Protein AF-A0A371JUS0-F1 (afdb_monomer)

Nearest PDB structures (foldseek):
  6zre-assembly2_B  TM=3.258E-01  e=8.591E-01  Pseudomonas aeruginosa PAO1
  7ng9-assembly1_A  TM=4.145E-01  e=4.253E+00  Klebsiella quasipneumoniae
  2xmn-assembly1_C  TM=4.194E-01  e=4.732E+00  Escherichia coli K-12
  2vdd-assembly1_A  TM=4.276E-01  e=6.516E+00  Escherichia coli K-12
  2wmz-assembly1_B  TM=4.159E-01  e=6.178E+00  Escherichia coli K-12

Organism: NCBI:txid2292706

Mean predicted aligned error: 8.73 Å

pLDDT: mean 87.92, std 11.06, range [38.53, 96.56]

Secondary structure (DSSP, 8-state):
--------HHHHHHHHHHHHHHHHHHHHHHHHHHHHHHHHHTT---EEEEEEEEEEEEE-SSSS-EEEEEEEEEEEEE-SSS-EEEEEEEEEETTEEES-HHHHHHHT-TTHHHHEEEEEE-PPPTT-EE-TT-EEEEEEEEEEGGGHHHHHHHHT-SSTT--SEEEEEEEE-TT--EEEEETTSTTPPPEEE-

Solvent-accessible surface area (backbone atoms only — not comparable to full-atom values): 10914 Å² total; per-residue (Å²): 135,86,83,78,82,76,72,56,62,69,57,56,51,52,51,48,50,52,51,51,53,52,51,50,49,53,51,49,54,52,53,51,52,53,50,52,51,51,57,50,63,64,31,40,44,35,67,44,71,47,80,46,80,48,79,47,78,46,71,49,95,87,45,99,55,71,48,48,37,37,38,45,30,41,31,42,29,21,81,19,66,18,40,30,31,28,66,42,50,35,35,41,44,94,89,42,81,42,74,48,71,75,56,41,46,61,74,77,43,50,66,54,64,79,58,28,46,72,86,40,76,48,77,77,52,71,72,41,66,47,46,48,72,39,70,48,64,39,33,29,43,36,31,44,58,91,39,48,67,63,50,30,61,74,59,72,48,90,60,86,95,66,68,82,50,30,48,38,40,32,29,24,32,95,82,72,52,36,33,38,38,53,61,77,51,83,88,63,73,59,45,72,55,134

Structure (mmCIF, N/CA/C/O backbone):
data_AF-A0A371JUS0-F1
#
_entry.id   AF-A0A371JUS0-F1
#
loop_
_atom_site.group_PDB
_atom_site.id
_atom_site.type_symbol
_atom_site.label_atom_id
_atom_site.label_alt_id
_atom_site.label_comp_id
_atom_site.label_asym_id
_atom_site.label_entity_id
_atom_site.label_seq_id
_atom_site.pdbx_PDB_ins_code
_atom_site.Cartn_x
_atom_site.Cartn_y
_atom_site.Cartn_z
_atom_site.occupancy
_atom_site.B_iso_or_equiv
_atom_site.auth_seq_id
_atom_site.auth_comp_id
_atom_site.auth_asym_id
_atom_site.auth_atom_id
_atom_site.pdbx_PDB_model_num
ATOM 1 N N . MET A 1 1 ? -62.157 4.343 63.312 1.00 38.53 1 MET A N 1
ATOM 2 C CA . MET A 1 1 ? -60.778 3.798 63.350 1.00 38.53 1 MET A CA 1
ATOM 3 C C . MET A 1 1 ? -60.102 4.074 62.008 1.00 38.53 1 MET A C 1
ATOM 5 O O . MET A 1 1 ? -60.495 3.475 61.017 1.00 38.53 1 MET A O 1
ATOM 9 N N . LYS A 1 2 ? -59.152 5.019 61.927 1.00 44.31 2 LYS A N 1
ATOM 10 C CA . LYS A 1 2 ? -58.383 5.277 60.692 1.00 44.31 2 LYS A CA 1
ATOM 11 C C . LYS A 1 2 ? -57.189 4.318 60.646 1.00 44.31 2 LYS A C 1
ATOM 13 O O . LYS A 1 2 ? -56.271 4.443 61.451 1.00 44.31 2 LYS A O 1
ATOM 18 N N . LYS A 1 3 ? -57.227 3.343 59.736 1.00 51.41 3 LYS A N 1
ATOM 19 C CA . LYS A 1 3 ? -56.158 2.358 59.518 1.00 51.41 3 LYS A CA 1
ATOM 20 C C . LYS A 1 3 ? -54.979 3.077 58.850 1.00 51.41 3 LYS A C 1
ATOM 22 O O . LYS A 1 3 ? -55.043 3.408 57.671 1.00 51.41 3 LYS A O 1
ATOM 27 N N . LYS A 1 4 ? -53.946 3.406 59.630 1.00 54.31 4 LYS A N 1
ATOM 28 C CA . LYS A 1 4 ? -52.733 4.082 59.153 1.00 54.31 4 LYS A CA 1
ATOM 29 C C . LYS A 1 4 ? -51.935 3.064 58.337 1.00 54.31 4 LYS A C 1
ATOM 31 O O . LYS A 1 4 ? -51.378 2.126 58.895 1.00 54.31 4 LYS A O 1
ATOM 36 N N . THR A 1 5 ? -51.937 3.202 57.017 1.00 60.69 5 THR A N 1
ATOM 37 C CA . THR A 1 5 ? -51.088 2.414 56.120 1.00 60.69 5 THR A CA 1
ATOM 38 C C . THR A 1 5 ? -49.640 2.851 56.328 1.00 60.69 5 THR A C 1
ATOM 40 O O . THR A 1 5 ? -49.160 3.758 55.652 1.00 60.69 5 THR A O 1
ATOM 43 N N . SER A 1 6 ? -48.941 2.248 57.292 1.00 57.00 6 SER A N 1
ATOM 44 C CA . SER A 1 6 ? -47.483 2.331 57.377 1.00 57.00 6 SER A CA 1
ATOM 45 C C . SER A 1 6 ? -46.907 1.484 56.245 1.00 57.00 6 SER A C 1
ATOM 47 O O . SER A 1 6 ? -46.505 0.337 56.434 1.00 57.00 6 SER A O 1
ATOM 49 N N . PHE A 1 7 ? -46.942 2.022 55.027 1.00 58.28 7 PHE A N 1
ATOM 50 C CA . PHE A 1 7 ? -46.057 1.544 53.978 1.00 58.28 7 PHE A CA 1
ATOM 51 C C . PHE A 1 7 ? -44.644 1.663 54.554 1.00 58.28 7 PHE A C 1
ATOM 53 O O . PHE A 1 7 ? -44.214 2.763 54.895 1.00 58.28 7 PHE A O 1
ATOM 60 N N . ASN A 1 8 ? -44.001 0.520 54.796 1.00 69.56 8 ASN A N 1
ATOM 61 C CA . ASN A 1 8 ? -42.707 0.437 55.466 1.00 69.56 8 ASN A CA 1
ATOM 62 C C . ASN A 1 8 ? -41.703 1.281 54.679 1.00 69.56 8 ASN A C 1
ATOM 64 O O . ASN A 1 8 ? -41.276 0.858 53.605 1.00 69.56 8 ASN A O 1
ATOM 68 N N . ALA A 1 9 ? -41.365 2.467 55.188 1.00 76.44 9 ALA A N 1
ATOM 69 C CA . ALA A 1 9 ? -40.417 3.385 54.561 1.00 76.44 9 ALA A CA 1
ATOM 70 C C . ALA A 1 9 ? -39.106 2.663 54.198 1.00 76.44 9 ALA A C 1
ATOM 72 O O . ALA A 1 9 ? -38.560 2.881 53.122 1.00 76.44 9 ALA A O 1
ATOM 73 N N . ASP A 1 10 ? -38.703 1.688 55.014 1.00 77.25 10 ASP A N 1
ATOM 74 C CA . ASP A 1 10 ? -37.555 0.808 54.782 1.00 77.25 10 ASP A CA 1
ATOM 75 C C . ASP A 1 10 ? -37.637 0.024 53.462 1.00 77.25 10 ASP A C 1
ATOM 77 O O . ASP A 1 10 ? -36.643 -0.115 52.750 1.00 77.25 10 ASP A O 1
ATOM 81 N N . ARG A 1 11 ? -38.829 -0.450 53.073 1.00 82.31 11 ARG A N 1
ATOM 82 C CA . ARG A 1 11 ? -39.032 -1.138 51.785 1.00 82.31 11 ARG A CA 1
ATOM 83 C C . ARG A 1 11 ? -38.950 -0.174 50.607 1.00 82.31 11 ARG A C 1
ATOM 85 O O . ARG A 1 11 ? -38.453 -0.562 49.557 1.00 82.31 11 ARG A O 1
ATOM 92 N N . LEU A 1 12 ? -39.418 1.065 50.771 1.00 86.31 12 LEU A N 1
ATOM 93 C CA . LEU A 1 12 ? -39.322 2.098 49.736 1.00 86.31 12 LEU A CA 1
ATOM 94 C C . LEU A 1 12 ? -37.870 2.546 49.529 1.00 86.31 12 LEU A C 1
ATOM 96 O O . LEU A 1 12 ? -37.454 2.752 48.390 1.00 86.31 12 LEU A O 1
ATOM 100 N N . ILE A 1 13 ? -37.095 2.640 50.611 1.00 86.81 13 ILE A N 1
ATOM 101 C CA . ILE A 1 13 ? -35.658 2.932 50.568 1.00 86.81 13 ILE A CA 1
ATOM 102 C C . ILE A 1 13 ? -34.913 1.789 49.872 1.00 86.81 13 ILE A C 1
ATOM 104 O O . ILE A 1 13 ? -34.143 2.044 48.951 1.00 86.81 13 ILE A O 1
ATOM 108 N N . GLY A 1 14 ? -35.197 0.532 50.233 1.00 89.62 14 GLY A N 1
ATOM 109 C CA . GLY A 1 14 ? -34.614 -0.635 49.564 1.00 89.62 14 GLY A CA 1
ATOM 110 C C . GLY A 1 14 ? -34.965 -0.711 48.074 1.00 89.62 14 GLY A C 1
ATOM 111 O O . GLY A 1 14 ? -34.085 -0.935 47.247 1.00 89.62 14 GLY A O 1
ATOM 112 N N . LEU A 1 15 ? -36.227 -0.454 47.709 1.00 90.88 15 LEU A N 1
ATOM 113 C CA . LEU A 1 15 ? -36.666 -0.425 46.310 1.00 90.88 15 LEU A CA 1
ATOM 114 C C . LEU A 1 15 ? -35.989 0.709 45.526 1.00 90.88 15 LEU A C 1
ATOM 116 O O . LEU A 1 15 ? -35.543 0.495 44.402 1.00 90.88 15 LEU A O 1
ATOM 120 N N . SER A 1 16 ? -35.873 1.895 46.132 1.00 93.25 16 SER A N 1
ATOM 121 C CA . SER A 1 16 ? -35.157 3.033 45.546 1.00 93.25 16 SER A CA 1
ATOM 122 C C . SER A 1 16 ? -33.683 2.705 45.331 1.00 93.25 16 SER A C 1
ATOM 124 O O . SER A 1 16 ? -33.157 2.980 44.261 1.00 93.25 16 SER A O 1
ATOM 126 N N . ALA A 1 17 ? -33.026 2.065 46.302 1.00 93.50 17 ALA A N 1
ATOM 127 C CA . ALA A 1 17 ? -31.633 1.648 46.176 1.00 93.50 17 ALA A CA 1
ATOM 128 C C . ALA A 1 17 ? -31.440 0.654 45.019 1.00 93.50 17 ALA A C 1
ATOM 130 O O . ALA A 1 17 ? -30.545 0.849 44.204 1.00 93.50 17 ALA A O 1
ATOM 131 N N . ILE A 1 18 ? -32.319 -0.347 44.889 1.00 95.44 18 ILE A N 1
ATOM 132 C CA . ILE A 1 18 ? -32.286 -1.313 43.778 1.00 95.44 18 ILE A CA 1
ATOM 133 C C . ILE A 1 18 ? -32.499 -0.611 42.430 1.00 95.44 18 ILE A C 1
ATOM 135 O O . ILE A 1 18 ? -31.773 -0.885 41.476 1.00 95.44 18 ILE A O 1
ATOM 139 N N . LEU A 1 19 ? -33.468 0.308 42.344 1.00 95.75 19 LEU A N 1
ATOM 140 C CA . LEU A 1 19 ? -33.744 1.065 41.121 1.00 95.75 19 LEU A CA 1
ATOM 141 C C . LEU A 1 19 ? -32.553 1.941 40.726 1.00 95.75 19 LEU A C 1
ATOM 143 O O . LEU A 1 19 ? -32.168 1.961 39.558 1.00 95.75 19 LEU A O 1
ATOM 147 N N . ILE A 1 20 ? -31.960 2.632 41.702 1.00 95.12 20 ILE A N 1
ATOM 148 C CA . ILE A 1 20 ? -30.756 3.434 41.497 1.00 95.12 20 ILE A CA 1
ATOM 149 C C . ILE A 1 20 ? -29.643 2.529 40.976 1.00 95.12 20 ILE A C 1
ATOM 151 O O . ILE A 1 20 ? -29.111 2.832 39.918 1.00 95.12 20 ILE A O 1
ATOM 155 N N . SER A 1 21 ? -29.359 1.394 41.626 1.00 95.69 21 SER A N 1
ATOM 156 C CA . SER A 1 21 ? -28.338 0.436 41.177 1.00 95.69 21 SER A CA 1
ATOM 157 C C . SER A 1 21 ? -28.570 -0.078 39.751 1.00 95.69 21 SER A C 1
ATOM 159 O O . SER A 1 21 ? -27.612 -0.217 38.990 1.00 95.69 21 SER A O 1
ATOM 161 N N . LEU A 1 22 ? -29.823 -0.341 39.366 1.00 96.56 22 LEU A N 1
ATOM 162 C CA . LEU A 1 22 ? -30.171 -0.779 38.012 1.00 96.56 22 LEU A CA 1
ATOM 163 C C . LEU A 1 22 ? -29.912 0.326 36.976 1.00 96.56 22 LEU A C 1
ATOM 165 O O . LEU A 1 22 ? -29.356 0.062 35.911 1.00 96.56 22 LEU A O 1
ATOM 169 N N . LEU A 1 23 ? -30.281 1.569 37.300 1.00 95.69 23 LEU A N 1
ATOM 170 C CA . LEU A 1 23 ? -30.009 2.732 36.456 1.00 95.69 23 LEU A CA 1
ATOM 171 C C . LEU A 1 23 ? -28.502 2.966 36.309 1.00 95.69 23 LEU A C 1
ATOM 173 O O . LEU A 1 23 ? -28.040 3.199 35.193 1.00 95.69 23 LEU A O 1
ATOM 177 N N . THR A 1 24 ? -27.719 2.843 37.388 1.00 96.19 24 THR A N 1
ATOM 178 C CA . THR A 1 24 ? -26.254 2.958 37.303 1.00 96.19 24 THR A CA 1
ATOM 179 C C . THR A 1 24 ? -25.657 1.870 36.423 1.00 96.19 24 THR A C 1
ATOM 181 O O . THR A 1 24 ? -24.784 2.168 35.613 1.00 96.19 24 THR A O 1
ATOM 184 N N . LEU A 1 25 ? -26.142 0.627 36.522 1.00 95.56 25 LEU A N 1
ATOM 185 C CA . LEU A 1 25 ? -25.694 -0.461 35.652 1.00 95.56 25 LEU A CA 1
ATOM 186 C C . LEU A 1 25 ? -25.982 -0.155 34.177 1.00 95.56 25 LEU A C 1
ATOM 188 O O . LEU A 1 25 ? -25.100 -0.319 33.337 1.00 95.56 25 LEU A O 1
ATOM 192 N N . PHE A 1 26 ? -27.185 0.328 33.858 1.00 95.31 26 PHE A N 1
ATOM 193 C CA . PHE A 1 26 ? -27.541 0.698 32.488 1.00 95.31 26 PHE A CA 1
ATOM 194 C C . PHE A 1 26 ? -26.643 1.819 31.945 1.00 95.31 26 PHE A C 1
ATOM 196 O O . PHE A 1 26 ? -26.132 1.721 30.829 1.00 95.31 26 PHE A O 1
ATOM 203 N N . ILE A 1 27 ? -26.382 2.849 32.758 1.00 94.31 27 ILE A N 1
ATOM 204 C CA . ILE A 1 27 ? -25.463 3.939 32.406 1.00 94.31 27 ILE A CA 1
ATOM 205 C C . ILE A 1 27 ? -24.048 3.401 32.170 1.00 94.31 27 ILE A C 1
ATOM 207 O O . ILE A 1 27 ? -23.423 3.770 31.177 1.00 94.31 27 ILE A O 1
ATOM 211 N N . PHE A 1 28 ? -23.545 2.505 33.023 1.00 95.44 28 PHE A N 1
ATOM 212 C CA . PHE A 1 28 ? -22.217 1.918 32.840 1.00 95.44 28 PHE A CA 1
ATOM 213 C C . PHE A 1 28 ? -22.111 1.082 31.569 1.00 95.44 28 PHE A C 1
ATOM 215 O O . PHE A 1 28 ? -21.100 1.175 30.873 1.00 95.44 28 PHE A O 1
ATOM 222 N N . LEU A 1 29 ? -23.141 0.307 31.222 1.00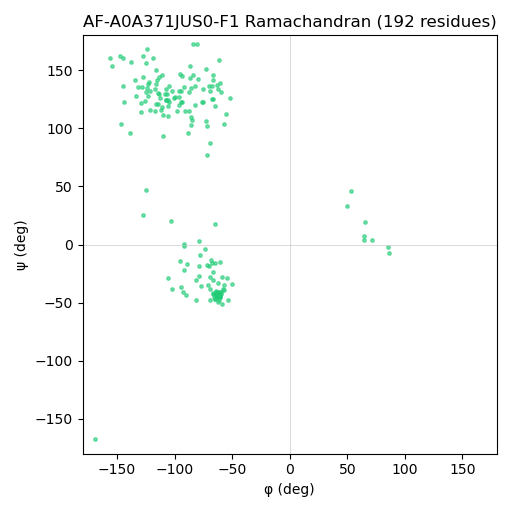 93.25 29 LEU A N 1
ATOM 223 C CA . LEU A 1 29 ? -23.166 -0.439 29.962 1.00 93.25 29 LEU A CA 1
ATOM 224 C C . LEU A 1 29 ? -23.103 0.507 28.758 1.00 93.25 29 LEU A C 1
ATOM 226 O O . LEU A 1 29 ? -22.308 0.287 27.844 1.00 93.25 29 LEU A O 1
ATOM 230 N N . TYR A 1 30 ? -23.880 1.592 28.787 1.00 93.31 30 TYR A N 1
ATOM 231 C CA . TYR A 1 30 ? -23.860 2.603 27.733 1.00 93.31 30 TYR A CA 1
ATOM 232 C C . TYR A 1 30 ? -22.491 3.286 27.614 1.00 93.31 30 TYR A C 1
ATOM 234 O O . TYR A 1 30 ? -21.917 3.333 26.527 1.00 93.31 30 TYR A O 1
ATOM 242 N N . GLN A 1 31 ? -21.925 3.749 28.732 1.00 92.00 31 GLN A N 1
ATOM 243 C CA . GLN A 1 31 ? -20.597 4.370 28.764 1.00 92.00 31 GLN A CA 1
ATOM 244 C C . GLN A 1 31 ? -19.508 3.418 28.265 1.00 92.00 31 GLN A C 1
ATOM 246 O O . GLN A 1 31 ? -18.640 3.828 27.502 1.00 92.00 31 GLN A O 1
ATOM 251 N N . THR A 1 32 ? -19.575 2.141 28.648 1.00 89.81 32 THR A N 1
ATOM 252 C CA . THR A 1 32 ? -18.614 1.120 28.212 1.00 89.81 32 THR A CA 1
ATOM 253 C C . THR A 1 32 ? -18.670 0.915 26.701 1.00 89.81 32 THR A C 1
ATOM 255 O O . THR A 1 32 ? -17.627 0.821 26.057 1.00 89.81 32 THR A O 1
ATOM 258 N N . ASN A 1 33 ? -19.868 0.862 26.117 1.00 87.38 33 ASN A N 1
ATOM 259 C CA . ASN A 1 33 ? -20.016 0.745 24.666 1.00 87.38 33 ASN A CA 1
ATOM 260 C C . ASN A 1 33 ? -19.477 1.981 23.939 1.00 87.38 33 ASN A C 1
ATOM 262 O O . ASN A 1 33 ? -18.740 1.836 22.967 1.00 87.38 33 ASN A O 1
ATOM 266 N N . LEU A 1 34 ? -19.759 3.177 24.457 1.00 85.00 34 LEU A N 1
ATOM 267 C CA . LEU A 1 34 ? -19.262 4.426 23.881 1.00 85.00 34 LEU A CA 1
ATOM 268 C C . LEU A 1 34 ? -17.725 4.517 23.943 1.00 85.00 34 LEU A C 1
ATOM 270 O O . LEU A 1 34 ? -17.079 4.909 22.974 1.00 85.00 34 LEU A O 1
ATOM 274 N N . LEU A 1 35 ? -17.126 4.096 25.062 1.00 85.00 35 LEU A N 1
ATOM 275 C CA . LEU A 1 35 ? -15.672 4.012 25.236 1.00 85.00 35 LEU A CA 1
ATOM 276 C C . LEU A 1 35 ? -15.029 3.040 24.245 1.00 85.00 35 LEU A C 1
ATOM 278 O O . LEU A 1 35 ? -13.983 3.350 23.676 1.00 85.00 35 LEU A O 1
ATOM 282 N N . LYS A 1 36 ? -15.653 1.879 24.004 1.00 81.81 36 LYS A N 1
ATOM 283 C CA . LYS A 1 36 ? -15.181 0.931 22.984 1.00 81.81 36 LYS A CA 1
ATOM 284 C C . LYS A 1 36 ? -15.180 1.568 21.599 1.00 81.81 36 LYS A C 1
ATOM 286 O O . LYS A 1 36 ? -14.200 1.432 20.877 1.00 81.81 36 LYS A O 1
ATOM 291 N N . GLU A 1 37 ? -16.242 2.276 21.236 1.00 82.00 37 GLU A N 1
ATOM 292 C CA . GLU A 1 37 ? -16.340 2.952 19.941 1.00 82.00 37 GLU A CA 1
ATOM 293 C C . GLU A 1 37 ? -15.273 4.044 19.778 1.00 82.00 37 GLU A C 1
ATOM 295 O O . GLU A 1 37 ? -14.561 4.070 18.775 1.00 82.00 37 GLU A O 1
ATOM 300 N N . GLN A 1 38 ? -15.069 4.879 20.798 1.00 77.94 38 GLN A N 1
ATOM 301 C CA . GLN A 1 38 ? -14.020 5.904 20.787 1.00 77.94 38 GLN A CA 1
ATOM 302 C C . GLN A 1 38 ? -12.612 5.303 20.709 1.00 77.94 38 GLN A C 1
ATOM 304 O O . GLN A 1 38 ? -11.782 5.782 19.935 1.00 77.94 38 GLN A O 1
ATOM 309 N N . SER A 1 39 ? -12.350 4.222 21.451 1.00 79.94 39 SER A N 1
ATOM 310 C CA . SER A 1 39 ? -11.079 3.494 21.373 1.00 79.94 39 SER A CA 1
ATOM 311 C C . SER A 1 39 ? -10.836 2.950 19.964 1.00 79.94 39 SER A C 1
ATOM 313 O O . SER A 1 39 ? -9.725 3.069 19.454 1.00 79.94 39 SER A O 1
ATOM 315 N N . ARG A 1 40 ? -11.865 2.414 19.295 1.00 79.94 40 ARG A N 1
ATOM 316 C CA . ARG A 1 40 ? -11.764 1.919 17.911 1.00 79.94 40 ARG A CA 1
ATOM 317 C C . ARG A 1 40 ? -11.455 3.040 16.922 1.00 79.94 40 ARG A C 1
ATOM 319 O O . ARG A 1 40 ? -10.530 2.915 16.124 1.00 79.94 40 ARG A O 1
ATOM 326 N N . LEU A 1 41 ? -12.168 4.163 17.022 1.00 73.25 41 LEU A N 1
ATOM 327 C CA . LEU A 1 41 ? -11.944 5.331 16.165 1.00 73.25 41 LEU A CA 1
ATOM 328 C C . LEU A 1 41 ? -10.538 5.923 16.336 1.00 73.25 41 LEU A C 1
ATOM 330 O O . LEU A 1 41 ? -9.954 6.389 15.359 1.00 73.25 41 LEU A O 1
ATOM 334 N N . SER A 1 42 ? -9.970 5.855 17.544 1.00 74.06 42 SER A N 1
ATOM 335 C CA . SER A 1 42 ? -8.620 6.361 17.827 1.00 74.06 42 SER A CA 1
ATOM 336 C C . SER A 1 42 ? -7.486 5.571 17.169 1.00 74.06 42 SER A C 1
ATOM 338 O O . SER A 1 42 ? -6.370 6.074 17.112 1.00 74.06 42 SER A O 1
ATOM 340 N N . VAL A 1 43 ? -7.751 4.370 16.641 1.00 80.88 43 VAL A N 1
ATOM 341 C CA . VAL A 1 43 ? -6.740 3.516 15.989 1.00 80.88 43 VAL A CA 1
ATOM 342 C C . VAL A 1 43 ? -7.171 3.058 14.598 1.00 80.88 43 VAL A C 1
ATOM 344 O O . VAL A 1 43 ? -6.729 2.019 14.110 1.00 80.88 43 VAL A O 1
ATOM 347 N N . ARG A 1 44 ? -8.047 3.817 13.935 1.00 87.62 44 ARG A N 1
ATOM 348 C CA . ARG A 1 44 ? -8.510 3.463 12.593 1.00 87.62 44 ARG A CA 1
ATOM 349 C C . ARG A 1 44 ? -7.339 3.511 11.593 1.00 87.62 44 ARG A C 1
ATOM 351 O O . ARG A 1 44 ? -6.761 4.589 11.414 1.00 87.62 44 ARG A O 1
ATOM 358 N N . PRO A 1 45 ? -6.994 2.392 10.927 1.00 92.25 45 PRO A N 1
ATOM 359 C CA . PRO A 1 45 ? -6.00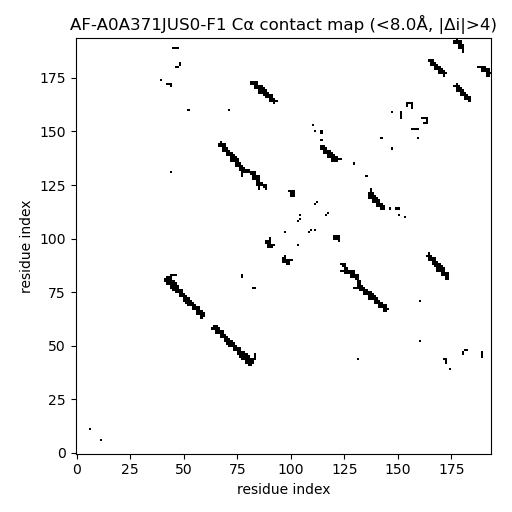8 2.397 9.855 1.00 92.25 45 PRO A CA 1
ATOM 360 C C . PRO A 1 45 ? -6.579 3.047 8.593 1.00 92.25 45 PRO A C 1
ATOM 362 O O . PRO A 1 45 ? -7.784 2.986 8.323 1.00 92.25 45 PRO A O 1
ATOM 365 N N . ARG A 1 46 ? -5.708 3.643 7.781 1.00 92.56 46 ARG A N 1
ATOM 366 C CA . ARG A 1 46 ? -6.088 4.238 6.498 1.00 92.56 46 ARG A CA 1
ATOM 367 C C . ARG A 1 46 ? -4.945 4.076 5.513 1.00 92.56 46 ARG A C 1
ATOM 369 O O . ARG A 1 46 ? -3.980 4.824 5.587 1.00 92.56 46 ARG A O 1
ATOM 376 N N . LEU A 1 47 ? -5.073 3.133 4.588 1.00 93.31 47 LEU A N 1
ATOM 377 C CA . LEU A 1 47 ? -4.102 2.987 3.511 1.00 93.31 47 LEU A CA 1
ATOM 378 C C . LEU A 1 47 ? -4.452 3.919 2.348 1.00 93.31 47 LEU A C 1
ATOM 380 O O . LEU A 1 47 ? -5.607 3.990 1.931 1.00 93.31 47 LEU A O 1
ATOM 384 N N . THR A 1 48 ? -3.441 4.607 1.828 1.00 92.50 48 THR A N 1
ATOM 385 C CA . THR A 1 48 ? -3.532 5.488 0.661 1.00 92.50 48 THR A CA 1
ATOM 386 C C . THR A 1 48 ? -2.392 5.153 -0.295 1.00 92.50 48 THR A C 1
ATOM 388 O O . THR A 1 48 ? -1.249 5.001 0.139 1.00 92.50 48 THR A O 1
ATOM 391 N N . PHE A 1 49 ? -2.676 5.060 -1.594 1.00 92.69 49 PHE A N 1
ATOM 392 C CA . PHE A 1 49 ? -1.629 4.929 -2.607 1.00 92.69 49 PHE A CA 1
ATOM 393 C C . PHE A 1 49 ? -1.062 6.293 -2.995 1.00 92.69 49 PHE A C 1
ATOM 395 O O . PHE A 1 49 ? -1.781 7.289 -3.052 1.00 92.69 49 PHE A O 1
ATOM 402 N N . SER A 1 50 ? 0.230 6.327 -3.303 1.00 91.62 50 SER A N 1
ATOM 403 C CA . SER A 1 50 ? 0.903 7.500 -3.846 1.00 91.62 50 SER A CA 1
ATOM 404 C C . SER A 1 50 ? 1.766 7.089 -5.029 1.00 91.62 50 SER A C 1
ATOM 406 O O . SER A 1 50 ? 2.600 6.188 -4.926 1.00 91.62 50 SER A O 1
ATOM 408 N N . LYS A 1 51 ? 1.579 7.778 -6.154 1.00 92.31 51 LYS A N 1
ATOM 409 C CA . LYS A 1 51 ? 2.407 7.637 -7.350 1.00 92.31 51 LYS A CA 1
ATOM 410 C C . LYS A 1 51 ? 3.402 8.792 -7.404 1.00 92.31 51 LYS A C 1
ATOM 412 O O . LYS A 1 51 ? 2.999 9.952 -7.354 1.00 92.31 51 LYS A O 1
ATOM 417 N N . THR A 1 52 ? 4.687 8.481 -7.526 1.00 93.38 52 THR A N 1
ATOM 418 C CA . THR A 1 52 ? 5.763 9.478 -7.591 1.00 93.38 52 THR A CA 1
ATOM 419 C C . THR A 1 52 ? 6.540 9.311 -8.888 1.00 93.38 52 THR A C 1
ATOM 421 O O . THR A 1 52 ? 6.944 8.203 -9.233 1.00 93.38 52 THR A O 1
ATOM 424 N N . ILE A 1 53 ? 6.766 10.418 -9.597 1.00 94.44 53 ILE A N 1
ATOM 425 C CA . ILE A 1 53 ? 7.527 10.454 -10.849 1.00 94.44 53 ILE A CA 1
ATOM 426 C C . ILE A 1 53 ? 8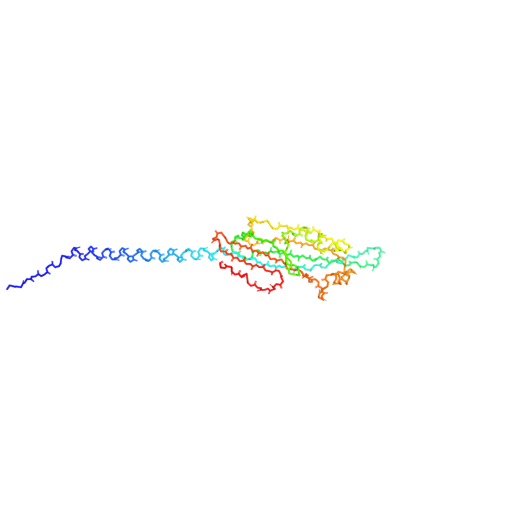.707 11.401 -10.658 1.00 94.44 53 ILE A C 1
ATOM 428 O O . ILE A 1 53 ? 8.519 12.603 -10.484 1.00 94.44 53 ILE A O 1
ATOM 432 N N . ASN A 1 54 ? 9.925 10.868 -10.725 1.00 94.12 54 ASN A N 1
ATOM 433 C CA . ASN A 1 54 ? 11.154 11.649 -10.611 1.00 94.12 54 ASN A CA 1
ATOM 434 C C . ASN A 1 54 ? 11.932 11.609 -11.925 1.00 94.12 54 ASN A C 1
ATOM 436 O O . ASN A 1 54 ? 12.201 10.532 -12.458 1.00 94.12 54 ASN A O 1
ATOM 440 N N . LYS A 1 55 ? 12.338 12.781 -12.423 1.00 93.31 55 LYS A N 1
ATOM 441 C CA . LYS A 1 55 ? 13.166 12.911 -13.628 1.00 93.31 55 LYS A CA 1
ATOM 442 C C . LYS A 1 55 ? 14.582 13.314 -13.238 1.00 93.31 55 LYS A C 1
ATOM 444 O O . LYS A 1 55 ? 14.777 14.341 -12.592 1.00 93.31 55 LYS A O 1
ATOM 449 N N . THR A 1 56 ? 15.567 12.531 -13.653 1.00 91.38 56 THR A N 1
ATOM 450 C CA . THR A 1 56 ? 16.985 12.811 -13.422 1.00 91.38 56 THR A CA 1
ATOM 451 C C . THR A 1 56 ? 17.662 13.076 -14.755 1.00 91.38 56 THR A C 1
ATOM 453 O O . THR A 1 56 ? 17.651 12.225 -15.641 1.00 91.38 56 THR A O 1
ATOM 456 N N . VAL A 1 57 ? 18.254 14.260 -14.900 1.00 89.12 57 VAL A N 1
ATOM 457 C CA . VAL A 1 57 ? 19.019 14.632 -16.093 1.00 89.12 57 VAL A CA 1
ATOM 458 C C . VAL A 1 57 ? 20.492 14.369 -15.821 1.00 89.12 57 VAL A C 1
ATOM 460 O O . VAL A 1 57 ? 21.072 14.948 -14.904 1.00 89.12 57 VAL A O 1
ATOM 463 N N . THR A 1 58 ? 21.104 13.503 -16.619 1.00 83.06 58 THR A N 1
ATOM 464 C CA . THR A 1 58 ? 22.548 13.264 -16.594 1.00 83.06 58 THR A CA 1
ATOM 465 C C . THR A 1 58 ? 23.166 13.935 -17.809 1.00 83.06 58 THR A C 1
ATOM 467 O O . THR A 1 58 ? 22.777 13.652 -18.942 1.00 83.06 58 THR A O 1
ATOM 470 N N . MET A 1 59 ? 24.115 14.839 -17.572 1.00 78.00 59 MET A N 1
ATOM 471 C CA . MET A 1 59 ? 24.932 15.446 -18.620 1.00 78.00 59 MET A CA 1
ATOM 472 C C . MET A 1 59 ? 26.278 14.733 -18.660 1.00 78.00 59 MET A C 1
ATOM 474 O O . MET A 1 59 ? 26.946 14.620 -17.630 1.00 78.00 59 MET A O 1
ATOM 478 N N . SER A 1 60 ? 26.673 14.250 -19.834 1.00 69.56 60 SER A N 1
ATOM 479 C CA . SER A 1 60 ? 28.016 13.710 -20.020 1.00 69.56 60 SER A CA 1
ATOM 480 C C . SER A 1 60 ? 29.020 14.865 -20.106 1.00 69.56 60 SER A C 1
ATOM 482 O O . SER A 1 60 ? 28.780 15.848 -20.799 1.00 69.56 60 SER A O 1
ATOM 484 N N . ALA A 1 61 ? 30.145 14.776 -19.391 1.00 65.88 61 ALA A N 1
ATOM 485 C CA . ALA A 1 61 ? 31.168 15.832 -19.389 1.00 65.88 61 ALA A CA 1
ATOM 486 C C . ALA A 1 61 ? 31.931 15.940 -20.726 1.00 65.88 61 ALA A C 1
ATOM 488 O O . ALA A 1 61 ? 32.573 16.952 -20.996 1.00 65.88 61 ALA A O 1
ATOM 489 N N . THR A 1 62 ? 31.870 14.891 -21.547 1.00 67.69 62 THR A N 1
ATOM 490 C CA . THR A 1 62 ? 32.612 14.746 -22.806 1.00 67.69 62 THR A CA 1
ATOM 491 C C . THR A 1 62 ? 31.751 14.914 -24.053 1.00 67.69 62 THR A C 1
ATOM 493 O O . THR A 1 62 ? 32.259 15.388 -25.062 1.00 67.69 62 THR A O 1
ATOM 496 N N . ASP A 1 63 ? 30.459 14.593 -23.976 1.00 59.81 63 ASP A N 1
ATOM 497 C CA . ASP A 1 63 ? 29.523 14.684 -25.094 1.00 59.81 63 ASP A CA 1
ATOM 498 C C . ASP A 1 63 ? 28.352 15.577 -24.693 1.00 59.81 63 ASP A C 1
ATOM 500 O O . ASP A 1 63 ? 27.781 15.409 -23.618 1.00 59.81 63 ASP A O 1
ATOM 504 N N . SER A 1 64 ? 27.938 16.496 -25.568 1.00 64.69 64 SER A N 1
ATOM 505 C CA . SER A 1 64 ? 26.794 17.406 -25.364 1.00 64.69 64 SER A CA 1
ATOM 506 C C . SER A 1 64 ? 25.428 16.696 -25.281 1.00 64.69 64 SER A C 1
ATOM 508 O O . SER A 1 64 ? 24.388 17.324 -25.466 1.00 64.69 64 SER A O 1
ATOM 510 N N . VAL A 1 65 ? 25.416 15.384 -25.041 1.00 62.56 65 VAL A N 1
ATOM 511 C CA . VAL A 1 65 ? 24.232 14.540 -24.948 1.00 62.56 65 VAL A CA 1
ATOM 512 C C . VAL A 1 65 ? 23.772 14.501 -23.494 1.00 62.56 65 VAL A C 1
ATOM 514 O O . VAL A 1 65 ? 24.463 13.992 -22.609 1.00 62.56 65 VAL A O 1
ATOM 517 N N . SER A 1 66 ? 22.582 15.042 -23.250 1.00 76.94 66 SER A N 1
ATOM 518 C CA . SER A 1 66 ? 21.848 14.839 -22.008 1.00 76.94 66 SER A CA 1
ATOM 519 C C . SER A 1 66 ? 20.989 13.579 -22.124 1.00 76.94 66 SER A C 1
ATOM 521 O O . SER A 1 66 ? 20.257 13.394 -23.095 1.00 76.94 66 SER A O 1
ATOM 523 N N . SER A 1 67 ? 21.062 12.698 -21.127 1.00 85.00 67 SER A N 1
ATOM 524 C CA . SER A 1 67 ? 20.129 11.576 -20.983 1.00 85.00 67 SER A CA 1
ATOM 525 C C . SER A 1 67 ? 19.181 11.848 -19.824 1.00 85.00 67 SER A C 1
ATOM 527 O O . SER A 1 67 ? 19.633 12.228 -18.742 1.00 85.00 67 SER A O 1
ATOM 529 N N . VAL A 1 68 ? 17.883 11.624 -20.027 1.00 92.75 68 VAL A N 1
ATOM 530 C CA . VAL A 1 68 ? 16.867 11.786 -18.980 1.00 92.75 68 VAL A CA 1
ATOM 531 C C . VAL A 1 68 ? 16.414 10.410 -18.508 1.00 92.75 68 VAL A C 1
ATOM 533 O O . VAL A 1 68 ? 15.884 9.622 -19.290 1.00 92.75 68 VAL A O 1
ATOM 536 N N . ARG A 1 69 ? 16.613 10.115 -17.223 1.00 93.62 69 ARG A N 1
ATOM 537 C CA . ARG A 1 69 ? 16.077 8.923 -16.561 1.00 93.62 69 ARG A CA 1
ATOM 538 C C . ARG A 1 69 ? 14.779 9.273 -15.845 1.00 93.62 69 ARG A C 1
ATOM 540 O O . ARG A 1 69 ? 14.722 10.259 -15.113 1.00 93.62 69 ARG A O 1
ATOM 547 N N . ILE A 1 70 ? 13.759 8.455 -16.047 1.00 95.19 70 ILE A N 1
ATOM 548 C CA . ILE A 1 70 ? 12.478 8.516 -15.354 1.00 95.19 70 ILE A CA 1
ATOM 549 C C . ILE A 1 70 ? 12.467 7.421 -14.292 1.00 95.19 70 ILE A C 1
ATOM 551 O O . ILE A 1 70 ? 12.791 6.278 -14.595 1.00 95.19 70 ILE A O 1
ATOM 555 N N . ASN A 1 71 ? 12.079 7.773 -13.069 1.00 95.31 71 ASN A N 1
ATOM 556 C CA . ASN A 1 71 ? 11.816 6.831 -11.986 1.00 95.31 71 ASN A CA 1
ATOM 557 C C . ASN A 1 71 ? 10.342 6.959 -11.616 1.00 95.31 71 ASN A C 1
ATOM 559 O O . ASN A 1 71 ? 9.906 8.023 -11.166 1.00 95.31 71 ASN A O 1
ATOM 563 N N . LEU A 1 72 ? 9.587 5.893 -11.837 1.00 95.31 72 LEU A N 1
ATOM 564 C CA . LEU A 1 72 ? 8.166 5.805 -11.556 1.00 95.31 72 LEU A CA 1
ATOM 565 C C . LEU A 1 72 ? 7.961 4.852 -10.379 1.00 95.31 72 LEU A C 1
ATOM 567 O O . LEU A 1 72 ? 8.194 3.651 -10.502 1.00 95.31 72 LEU A O 1
ATOM 571 N N . SER A 1 73 ? 7.531 5.392 -9.244 1.00 95.38 73 SER A N 1
ATOM 572 C CA . SER A 1 73 ? 7.338 4.634 -8.009 1.00 95.38 73 SER A CA 1
ATOM 573 C C . SER A 1 73 ? 5.874 4.618 -7.598 1.00 95.38 73 SER A C 1
ATOM 575 O O . SER A 1 73 ? 5.205 5.654 -7.621 1.00 95.38 73 SER A O 1
ATOM 577 N N . LEU A 1 74 ? 5.404 3.456 -7.153 1.00 94.62 74 LEU A N 1
ATOM 578 C CA . LEU A 1 74 ? 4.120 3.307 -6.482 1.00 94.62 74 LEU A CA 1
ATOM 579 C C . LEU A 1 74 ? 4.363 2.914 -5.026 1.00 94.62 74 LEU A C 1
ATOM 581 O O . LEU A 1 74 ? 5.050 1.931 -4.737 1.00 94.62 74 LEU A O 1
ATOM 585 N N . THR A 1 75 ? 3.795 3.681 -4.105 1.00 95.00 75 THR A N 1
ATOM 586 C CA . THR A 1 75 ? 3.884 3.427 -2.668 1.00 95.00 75 THR A CA 1
ATOM 587 C C . THR A 1 75 ? 2.494 3.335 -2.053 1.00 95.00 75 THR A C 1
ATOM 589 O O . THR A 1 75 ? 1.524 3.878 -2.582 1.00 95.00 75 THR A O 1
ATOM 592 N N . VAL A 1 76 ? 2.400 2.641 -0.925 1.00 94.31 76 VAL A N 1
ATOM 593 C CA . VAL A 1 76 ? 1.236 2.654 -0.044 1.00 94.31 76 VAL A CA 1
ATOM 594 C C . VAL A 1 76 ? 1.657 3.230 1.299 1.00 94.31 76 VAL A C 1
ATOM 596 O O . VAL A 1 76 ? 2.702 2.873 1.840 1.00 94.31 76 VAL A O 1
ATOM 599 N N . ARG A 1 77 ? 0.862 4.147 1.838 1.00 94.38 77 ARG A N 1
ATOM 600 C CA . ARG A 1 77 ? 1.111 4.775 3.133 1.00 94.38 77 ARG A CA 1
ATOM 601 C C . ARG A 1 77 ? -0.069 4.556 4.056 1.00 94.38 77 ARG A C 1
ATOM 603 O O . ARG A 1 77 ? -1.213 4.687 3.625 1.00 94.38 77 ARG A O 1
ATOM 610 N N . ASN A 1 78 ? 0.205 4.259 5.320 1.00 94.75 78 ASN A N 1
ATOM 611 C CA . ASN A 1 78 ? -0.821 4.247 6.351 1.00 94.75 78 ASN A CA 1
ATOM 612 C C . ASN A 1 78 ? -0.961 5.645 6.971 1.00 94.75 78 ASN A C 1
ATOM 614 O O . ASN A 1 78 ? -0.236 6.009 7.890 1.00 94.75 78 ASN A O 1
ATOM 618 N N . ASP A 1 79 ? -1.919 6.417 6.471 1.00 91.94 79 ASP A N 1
ATOM 619 C CA . ASP A 1 79 ? -2.328 7.724 7.001 1.00 91.94 79 ASP A CA 1
ATOM 620 C C . ASP A 1 79 ? -3.244 7.611 8.238 1.00 91.94 79 ASP A C 1
ATOM 622 O O . ASP A 1 79 ? -3.777 8.611 8.724 1.00 91.94 79 ASP A O 1
ATOM 626 N N . GLY A 1 80 ? -3.504 6.390 8.713 1.00 90.12 80 GLY A N 1
ATOM 627 C CA . GLY A 1 80 ? -4.325 6.118 9.887 1.00 90.12 80 GLY A CA 1
ATOM 628 C C . GLY A 1 80 ? -3.555 6.222 11.201 1.00 90.12 80 GLY A C 1
ATOM 629 O O . GLY A 1 80 ? -2.333 6.345 11.236 1.00 90.12 80 GLY A O 1
ATOM 630 N N . LEU A 1 81 ? -4.295 6.132 12.306 1.00 88.75 81 LEU A N 1
ATOM 631 C CA . LEU A 1 81 ? -3.736 6.203 13.662 1.00 88.75 81 LEU A CA 1
ATOM 632 C C . LEU A 1 81 ? -3.322 4.832 14.219 1.00 88.75 81 LEU A C 1
ATOM 634 O O . LEU A 1 81 ? -2.582 4.766 15.197 1.00 88.75 81 LEU A O 1
ATOM 638 N N . GLY A 1 82 ? -3.796 3.739 13.615 1.00 91.12 82 GLY A N 1
ATOM 639 C CA . GLY A 1 82 ? -3.464 2.371 14.017 1.00 91.12 82 GLY A CA 1
ATOM 640 C C . GLY A 1 82 ? -2.867 1.538 12.884 1.00 91.12 82 GLY A C 1
ATOM 641 O O . GLY A 1 82 ? -2.899 1.957 11.723 1.00 91.12 82 GLY A O 1
ATOM 642 N N . PRO A 1 83 ? -2.314 0.357 13.207 1.00 93.25 83 PRO A N 1
ATOM 643 C CA . PRO A 1 83 ? -1.733 -0.537 12.215 1.00 93.25 83 PRO A CA 1
ATOM 644 C C . PRO A 1 83 ? -2.811 -1.102 11.281 1.00 93.25 83 PRO A C 1
ATOM 646 O O . PRO A 1 83 ? -3.915 -1.437 11.718 1.00 93.25 83 PRO A O 1
ATOM 649 N N . ALA A 1 84 ? -2.475 -1.225 9.998 1.00 95.50 84 ALA A N 1
ATOM 650 C CA . ALA A 1 84 ? -3.300 -1.892 8.998 1.00 95.50 84 ALA A CA 1
ATOM 651 C C . ALA A 1 84 ? -2.789 -3.323 8.802 1.00 95.50 84 ALA A C 1
ATOM 653 O O . ALA A 1 84 ? -1.668 -3.512 8.342 1.00 95.50 84 ALA A O 1
ATOM 654 N N . ILE A 1 85 ? -3.585 -4.327 9.155 1.00 95.75 85 ILE A N 1
ATOM 655 C CA . ILE A 1 85 ? -3.219 -5.738 8.989 1.00 95.75 85 ILE A CA 1
ATOM 656 C C . ILE A 1 85 ? -3.627 -6.172 7.586 1.00 95.75 85 ILE A C 1
ATOM 658 O O . ILE A 1 85 ? -4.817 -6.190 7.276 1.00 95.75 85 ILE A O 1
ATOM 662 N N . VAL A 1 86 ? -2.665 -6.517 6.737 1.00 95.69 86 VAL A N 1
ATOM 663 C CA . VAL A 1 86 ? -2.916 -6.942 5.356 1.00 95.69 86 VAL A CA 1
ATOM 664 C C . VAL A 1 86 ? -3.660 -8.277 5.356 1.00 95.69 86 VAL A C 1
ATOM 666 O O . VAL A 1 86 ? -3.206 -9.256 5.942 1.00 95.69 86 VAL A O 1
ATOM 669 N N . GLN A 1 87 ? -4.807 -8.320 4.685 1.00 94.81 87 GLN A N 1
ATOM 670 C CA . GLN A 1 87 ? -5.626 -9.522 4.503 1.00 94.81 87 GLN A CA 1
ATOM 671 C C . GLN A 1 87 ? -5.433 -10.108 3.106 1.00 94.81 87 GLN A C 1
ATOM 673 O O . GLN A 1 87 ? -5.368 -11.325 2.947 1.00 94.81 87 GLN A O 1
ATOM 678 N N . SER A 1 88 ? -5.302 -9.247 2.098 1.00 93.06 88 SER A N 1
ATOM 679 C CA . SER A 1 88 ? -4.937 -9.644 0.742 1.00 93.06 88 SER A CA 1
ATOM 680 C C . SER A 1 88 ? -4.259 -8.493 -0.005 1.00 93.06 88 SER A C 1
ATOM 682 O O . SER A 1 88 ? -4.464 -7.319 0.313 1.00 93.06 88 SER A O 1
ATOM 684 N N . ASN A 1 89 ? -3.424 -8.837 -0.983 1.00 92.75 89 ASN A N 1
ATOM 685 C CA . ASN A 1 89 ? -2.739 -7.900 -1.868 1.00 92.75 89 ASN A CA 1
ATOM 686 C C . ASN A 1 89 ? -2.775 -8.485 -3.281 1.00 92.75 89 ASN A C 1
ATOM 688 O O . ASN A 1 89 ? -1.964 -9.340 -3.618 1.00 92.75 89 ASN A O 1
ATOM 692 N N . ASN A 1 90 ? -3.752 -8.062 -4.076 1.00 94.06 90 ASN A N 1
ATOM 693 C CA . ASN A 1 90 ? -4.001 -8.611 -5.403 1.00 94.06 90 ASN A CA 1
ATOM 694 C C . ASN A 1 90 ? -3.782 -7.545 -6.470 1.00 94.06 90 ASN A C 1
ATOM 696 O O . ASN A 1 90 ? -4.059 -6.366 -6.259 1.00 94.06 90 ASN A O 1
ATOM 700 N N . ILE A 1 91 ? -3.379 -7.970 -7.655 1.00 94.69 91 ILE A N 1
ATOM 701 C CA . ILE A 1 91 ? -3.266 -7.120 -8.833 1.00 94.69 91 ILE A CA 1
ATOM 702 C C . ILE A 1 91 ? -4.407 -7.471 -9.774 1.00 94.69 91 ILE A C 1
ATOM 704 O O . ILE A 1 91 ? -4.635 -8.639 -10.080 1.00 94.69 91 ILE A O 1
ATOM 708 N N . LEU A 1 92 ? -5.135 -6.457 -10.219 1.00 94.25 92 LEU A N 1
ATOM 709 C CA . LEU A 1 92 ? -6.206 -6.567 -11.192 1.00 94.25 92 LEU A CA 1
ATOM 710 C C . LEU A 1 92 ? -5.717 -6.014 -12.531 1.00 94.25 92 LEU A C 1
ATOM 712 O O . LEU A 1 92 ? -5.557 -4.804 -12.679 1.00 94.25 92 LEU A O 1
ATOM 716 N N . ASP A 1 93 ? -5.531 -6.894 -13.510 1.00 93.75 93 ASP A N 1
ATOM 717 C CA . ASP A 1 93 ? -5.191 -6.535 -14.889 1.00 93.75 93 ASP A CA 1
ATOM 718 C C . ASP A 1 93 ? -6.211 -7.165 -15.838 1.00 93.75 93 ASP A C 1
ATOM 720 O O . ASP A 1 93 ? -6.441 -8.373 -15.799 1.00 93.75 93 ASP A O 1
ATOM 724 N N . LYS A 1 94 ? -6.883 -6.347 -16.660 1.00 90.00 94 LYS A N 1
ATOM 725 C CA . LYS A 1 94 ? -7.844 -6.806 -17.690 1.00 90.00 94 LYS A CA 1
ATOM 726 C C . LYS A 1 94 ? -8.900 -7.809 -17.180 1.00 90.00 94 LYS A C 1
ATOM 728 O O . LYS A 1 94 ? -9.347 -8.688 -17.913 1.00 90.00 94 LYS A O 1
ATOM 733 N N . GLY A 1 95 ? -9.315 -7.670 -15.919 1.00 87.88 95 GLY A N 1
ATOM 734 C CA . GLY A 1 95 ? -10.303 -8.541 -15.269 1.00 87.88 95 GLY A CA 1
ATOM 735 C C . GLY A 1 95 ? -9.741 -9.827 -14.650 1.00 87.88 95 GLY A C 1
ATOM 736 O O . GLY A 1 95 ? -10.501 -10.560 -14.020 1.00 87.88 95 GLY A O 1
ATOM 737 N N . GLN A 1 96 ? -8.440 -10.095 -14.779 1.00 92.19 96 GLN A N 1
ATOM 738 C CA . GLN A 1 96 ? -7.749 -11.200 -14.111 1.00 92.1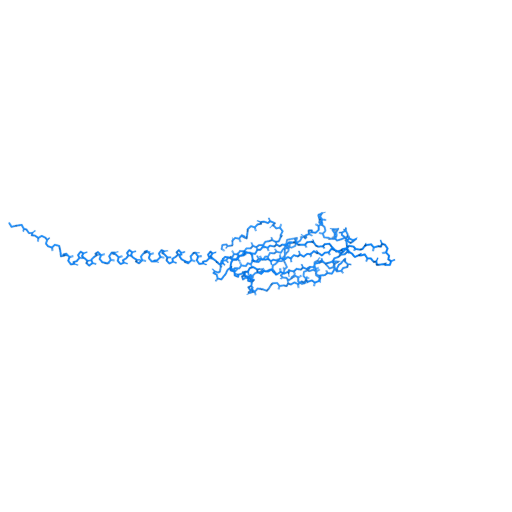9 96 GLN A CA 1
AT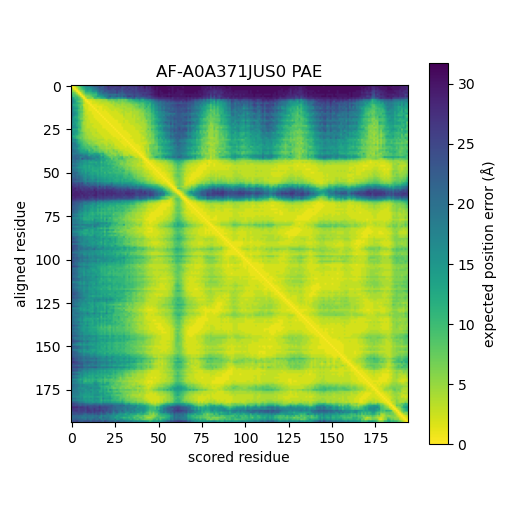OM 739 C C . GLN A 1 96 ? -7.097 -10.732 -12.809 1.00 92.19 96 GLN A C 1
ATOM 741 O O . GLN A 1 96 ? -6.665 -9.583 -12.697 1.00 92.19 96 GLN A O 1
ATOM 746 N N . ARG A 1 97 ? -7.055 -11.630 -11.819 1.00 93.31 97 ARG A N 1
ATOM 747 C CA . ARG A 1 97 ? -6.426 -11.393 -10.516 1.00 93.31 97 ARG A CA 1
ATOM 748 C C . ARG A 1 97 ? -5.098 -12.137 -10.429 1.00 93.31 97 ARG A C 1
ATOM 750 O O . ARG A 1 97 ? -5.040 -13.305 -10.804 1.00 93.31 97 ARG A O 1
ATOM 757 N N . TYR A 1 98 ? -4.087 -11.461 -9.899 1.00 93.88 98 TYR A N 1
ATOM 758 C CA . TYR A 1 98 ? -2.757 -12.006 -9.647 1.00 93.88 98 TYR A CA 1
ATOM 759 C C . TYR A 1 98 ? -2.350 -11.726 -8.203 1.00 93.88 98 TYR A C 1
ATOM 761 O O . TYR A 1 98 ? -2.502 -10.601 -7.731 1.00 93.88 98 TYR A O 1
ATOM 769 N N . ASP A 1 99 ? -1.796 -12.726 -7.524 1.00 90.19 99 ASP A N 1
ATOM 770 C CA . ASP A 1 99 ? -1.539 -12.646 -6.079 1.00 90.19 99 ASP A CA 1
ATOM 771 C C . ASP A 1 99 ? -0.107 -12.192 -5.752 1.00 90.19 99 ASP A C 1
ATOM 773 O O . ASP A 1 99 ? 0.196 -11.840 -4.617 1.00 90.19 99 ASP A O 1
ATOM 777 N N . ASN A 1 100 ? 0.794 -12.201 -6.741 1.00 88.94 100 ASN A N 1
ATOM 778 C CA . ASN A 1 100 ? 2.213 -11.947 -6.528 1.00 88.94 100 ASN A CA 1
ATOM 779 C C . A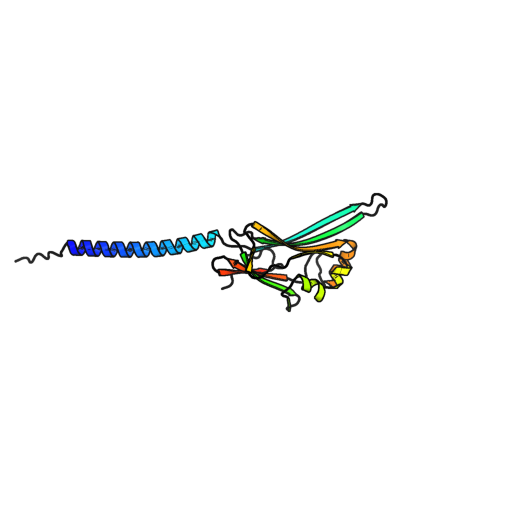SN A 1 100 ? 2.741 -10.875 -7.488 1.00 88.94 100 ASN A C 1
ATOM 781 O O . ASN A 1 100 ? 2.822 -11.073 -8.699 1.00 88.94 100 ASN A O 1
ATOM 785 N N . ILE A 1 101 ? 3.140 -9.732 -6.927 1.00 89.44 101 ILE A N 1
ATOM 786 C CA . ILE A 1 101 ? 3.666 -8.600 -7.701 1.00 89.44 101 ILE A CA 1
ATOM 787 C C . ILE A 1 101 ? 5.035 -8.867 -8.326 1.00 89.44 101 ILE A C 1
ATOM 789 O O . ILE A 1 101 ? 5.354 -8.299 -9.369 1.00 89.44 101 ILE A O 1
ATOM 793 N N . ILE A 1 102 ? 5.835 -9.739 -7.712 1.00 86.94 102 ILE A N 1
ATOM 794 C CA . ILE A 1 102 ? 7.173 -10.080 -8.196 1.00 86.94 102 ILE A CA 1
ATOM 795 C C . ILE A 1 102 ? 7.052 -10.873 -9.499 1.00 86.94 102 ILE A C 1
ATOM 797 O O . ILE A 1 102 ? 7.709 -10.530 -10.478 1.00 86.94 102 ILE A O 1
ATOM 801 N N . THR A 1 103 ? 6.186 -11.889 -9.546 1.00 91.50 103 THR A N 1
ATOM 802 C CA . THR A 1 103 ? 5.983 -12.693 -10.763 1.00 91.50 103 THR A CA 1
ATOM 803 C C . THR A 1 103 ? 5.089 -11.999 -11.787 1.00 91.50 103 THR A C 1
ATOM 805 O O . THR A 1 103 ? 5.264 -12.210 -12.983 1.00 91.50 103 THR A O 1
ATOM 808 N N . PHE A 1 104 ? 4.182 -11.116 -11.356 1.00 93.94 104 PHE A N 1
ATOM 809 C CA . PHE A 1 104 ? 3.264 -10.400 -12.245 1.00 93.94 104 PHE A CA 1
ATOM 810 C C . PHE A 1 104 ? 3.974 -9.656 -13.383 1.00 93.94 104 PHE A C 1
ATOM 812 O O . PHE A 1 104 ? 3.586 -9.788 -14.544 1.00 93.94 104 PHE A O 1
ATOM 819 N N . PHE A 1 105 ? 5.030 -8.896 -13.081 1.00 93.00 105 PHE A N 1
ATOM 820 C CA . PHE A 1 105 ? 5.758 -8.161 -14.120 1.00 93.00 105 PHE A CA 1
ATOM 821 C C . PHE A 1 105 ? 6.487 -9.087 -15.095 1.00 93.00 105 PHE A C 1
ATOM 823 O O . PHE A 1 105 ? 6.614 -8.757 -16.272 1.00 93.00 105 PHE A O 1
ATOM 830 N N . ASP A 1 106 ? 6.916 -10.254 -14.626 1.00 92.38 106 ASP A N 1
ATOM 831 C CA . ASP A 1 106 ? 7.651 -11.232 -15.424 1.00 92.38 106 ASP A CA 1
ATOM 832 C C . ASP A 1 106 ? 6.725 -12.014 -16.357 1.00 92.38 106 ASP A C 1
ATOM 834 O O . ASP A 1 106 ? 7.102 -12.325 -17.485 1.00 92.38 106 ASP A O 1
ATOM 838 N N . GLU A 1 107 ? 5.508 -12.305 -15.905 1.00 93.81 107 GLU A N 1
ATOM 839 C CA . GLU A 1 107 ? 4.538 -13.118 -16.637 1.00 93.81 107 GLU A CA 1
ATOM 840 C C . GLU A 1 107 ? 3.631 -12.279 -17.542 1.00 93.81 107 GLU A C 1
ATOM 842 O O . GLU A 1 107 ? 3.386 -12.647 -18.692 1.00 93.81 107 GLU A O 1
ATOM 847 N N . VAL A 1 108 ? 3.141 -11.139 -17.046 1.00 94.81 108 VAL A N 1
ATOM 848 C CA . VAL A 1 108 ? 2.139 -10.314 -17.740 1.00 94.81 108 VAL A CA 1
ATOM 849 C C . VAL A 1 108 ? 2.797 -9.212 -18.565 1.00 94.81 108 VAL A C 1
ATOM 851 O O . VAL A 1 108 ? 2.349 -8.913 -19.674 1.00 94.81 108 VAL A O 1
ATOM 854 N N . TYR A 1 109 ? 3.895 -8.634 -18.065 1.00 93.94 109 TYR A N 1
ATOM 855 C CA . TYR A 1 109 ? 4.581 -7.508 -18.701 1.00 93.94 109 TYR A CA 1
ATOM 856 C C . TYR A 1 109 ? 6.086 -7.744 -18.980 1.00 93.94 109 TYR A C 1
ATOM 858 O O . TYR A 1 109 ? 6.888 -6.830 -18.764 1.00 93.94 109 TYR A O 1
ATOM 866 N N . PRO A 1 110 ? 6.499 -8.899 -19.551 1.00 94.19 110 PRO A N 1
ATOM 867 C CA . PRO A 1 110 ? 7.913 -9.283 -19.667 1.00 94.19 110 PRO A CA 1
ATOM 868 C C . PRO A 1 110 ? 8.782 -8.269 -20.422 1.00 94.19 110 PRO A C 1
ATOM 870 O O . PRO A 1 110 ? 9.939 -8.051 -20.054 1.00 94.19 110 PRO A O 1
ATOM 873 N N . LYS A 1 111 ? 8.229 -7.597 -21.444 1.00 94.19 111 LYS A N 1
ATOM 874 C CA . LYS A 1 111 ? 8.979 -6.613 -22.242 1.00 94.19 111 LYS A CA 1
ATOM 875 C C . LYS A 1 111 ? 9.367 -5.354 -21.466 1.00 94.19 111 LYS A C 1
ATOM 877 O O . LYS A 1 111 ? 10.268 -4.644 -21.898 1.00 94.19 111 LYS A O 1
ATOM 882 N N . LEU A 1 112 ? 8.773 -5.077 -20.299 1.00 93.38 112 LEU A N 1
ATOM 883 C CA . LEU A 1 112 ? 9.191 -3.933 -19.475 1.00 93.38 112 LEU A CA 1
ATOM 884 C C . LEU A 1 112 ? 10.667 -4.019 -19.064 1.00 93.38 112 LEU A C 1
ATOM 886 O O . LEU A 1 112 ? 11.309 -2.980 -18.906 1.00 93.38 112 LEU A O 1
ATOM 890 N N . LYS A 1 113 ? 11.227 -5.230 -18.960 1.00 92.88 113 LYS A N 1
ATOM 891 C CA . LYS A 1 113 ? 12.656 -5.444 -18.687 1.00 92.88 113 LYS A CA 1
ATOM 892 C C . LYS A 1 113 ? 13.570 -5.095 -19.866 1.00 92.88 113 LYS A C 1
ATOM 894 O O . LYS A 1 113 ? 14.769 -4.927 -19.673 1.00 92.88 113 LYS A O 1
ATOM 899 N N . GLU A 1 114 ? 13.030 -4.989 -21.079 1.00 94.75 114 GLU A N 1
ATOM 900 C CA . GLU A 1 114 ? 13.778 -4.547 -22.263 1.00 94.75 114 GLU A CA 1
ATOM 901 C C . GLU A 1 114 ? 13.876 -3.014 -22.324 1.00 94.75 114 GLU A C 1
ATOM 903 O O . GLU A 1 114 ? 14.868 -2.467 -22.811 1.00 94.75 114 GLU A O 1
ATOM 908 N N . TYR A 1 115 ? 12.865 -2.314 -21.799 1.00 93.81 115 TYR A N 1
ATOM 909 C CA . TYR A 1 115 ? 12.785 -0.850 -21.819 1.00 93.81 115 TYR A CA 1
ATOM 910 C C . TYR A 1 115 ? 13.379 -0.182 -20.569 1.00 93.81 115 TYR A C 1
ATOM 912 O O . TYR A 1 115 ? 13.766 0.989 -20.617 1.00 93.81 115 TYR A O 1
ATOM 920 N N . GLY A 1 116 ? 13.470 -0.913 -19.458 1.00 94.06 116 GLY A N 1
ATOM 921 C CA . GLY A 1 116 ? 13.872 -0.380 -18.162 1.00 94.06 116 GLY A CA 1
ATOM 922 C C . GLY A 1 116 ? 14.153 -1.465 -17.127 1.00 94.06 116 GLY A C 1
ATOM 923 O O . GLY A 1 116 ? 14.277 -2.645 -17.449 1.00 94.06 116 GLY A O 1
ATOM 924 N N . VAL A 1 117 ? 14.260 -1.063 -15.864 1.00 95.12 117 VAL A N 1
ATOM 925 C CA . VAL A 1 117 ? 14.557 -1.950 -14.736 1.00 95.12 117 VAL A CA 1
ATOM 926 C C . VAL A 1 117 ? 13.627 -1.666 -13.565 1.00 95.12 117 VAL A C 1
ATOM 928 O O . VAL A 1 117 ? 13.319 -0.516 -13.265 1.00 95.12 117 VAL A O 1
ATOM 931 N N . PHE A 1 118 ? 13.205 -2.717 -12.870 1.00 94.50 118 PHE A N 1
ATOM 932 C CA . PHE A 1 118 ? 12.569 -2.579 -11.567 1.00 94.50 118 PHE A CA 1
ATOM 933 C C . PHE A 1 118 ? 13.653 -2.532 -10.487 1.00 94.50 118 PHE A C 1
ATOM 935 O O . PHE A 1 118 ? 14.245 -3.561 -10.165 1.00 94.50 118 PHE A O 1
ATOM 942 N N . SER A 1 119 ? 13.954 -1.346 -9.953 1.00 93.94 119 SER A N 1
ATOM 943 C CA . SER A 1 119 ? 14.969 -1.179 -8.900 1.00 93.94 119 SER A CA 1
ATOM 944 C C . SER A 1 119 ? 14.460 -1.564 -7.512 1.00 93.94 119 SER A C 1
ATOM 946 O O . SER A 1 119 ? 15.249 -1.857 -6.616 1.00 93.94 119 SER A O 1
ATOM 948 N N . GLN A 1 120 ? 13.139 -1.618 -7.351 1.00 93.88 120 GLN A N 1
ATOM 949 C CA . GLN A 1 120 ? 12.470 -2.105 -6.155 1.00 93.88 120 GLN A CA 1
ATOM 950 C C . GLN A 1 120 ? 11.187 -2.825 -6.559 1.00 93.88 120 GLN A C 1
ATOM 952 O O . GLN A 1 120 ? 10.434 -2.304 -7.381 1.00 93.88 120 GLN A O 1
ATOM 957 N N . VAL A 1 121 ? 10.929 -3.982 -5.950 1.00 93.88 121 VAL A N 1
ATOM 958 C CA . VAL A 1 121 ? 9.632 -4.670 -5.956 1.00 93.88 121 VAL A CA 1
ATOM 959 C C . VAL A 1 121 ? 9.454 -5.313 -4.582 1.00 93.88 121 VAL A C 1
ATOM 961 O O . VAL A 1 121 ? 10.301 -6.097 -4.155 1.00 93.88 121 VAL A O 1
ATOM 964 N N . THR A 1 122 ? 8.376 -4.969 -3.886 1.00 93.56 122 THR A N 1
ATOM 965 C CA . THR A 1 122 ? 8.067 -5.436 -2.532 1.00 93.56 122 THR A CA 1
ATOM 966 C C . THR A 1 122 ? 6.704 -6.103 -2.530 1.00 93.56 122 THR A C 1
ATOM 968 O O . THR A 1 122 ? 5.709 -5.509 -2.945 1.00 93.56 122 THR A O 1
ATOM 971 N N . GLU A 1 123 ? 6.649 -7.324 -2.014 1.00 90.06 123 GLU A N 1
ATOM 972 C CA . GLU A 1 123 ? 5.403 -8.045 -1.782 1.00 90.06 123 GLU A CA 1
ATOM 973 C C . GLU A 1 123 ? 4.925 -7.807 -0.346 1.00 90.06 123 GLU A C 1
ATOM 975 O O . GLU A 1 123 ? 5.648 -8.105 0.605 1.00 90.06 123 GLU A O 1
ATOM 980 N N . LEU A 1 124 ? 3.707 -7.279 -0.194 1.00 91.25 124 LEU A N 1
ATOM 981 C CA . LEU A 1 124 ? 3.029 -7.205 1.101 1.00 91.25 124 LEU A CA 1
ATOM 982 C C . LEU A 1 124 ? 2.491 -8.584 1.469 1.00 91.25 124 LEU A C 1
ATOM 984 O O . LEU A 1 124 ? 1.692 -9.151 0.717 1.00 91.25 124 LEU A O 1
ATOM 988 N N . LYS A 1 125 ? 2.893 -9.113 2.624 1.00 91.38 125 LYS A N 1
ATOM 989 C CA . LYS A 1 125 ? 2.468 -10.450 3.048 1.00 91.38 125 LYS A CA 1
ATOM 990 C C . LYS A 1 125 ? 1.139 -10.401 3.784 1.00 91.38 125 LYS A C 1
ATOM 992 O O . LYS A 1 125 ? 0.877 -9.511 4.587 1.00 91.38 125 LYS A O 1
ATOM 997 N N . VAL A 1 126 ? 0.316 -11.422 3.570 1.00 92.75 126 VAL A N 1
ATOM 998 C CA . VAL A 1 126 ? -0.899 -11.622 4.367 1.00 92.75 126 VAL A CA 1
ATOM 999 C 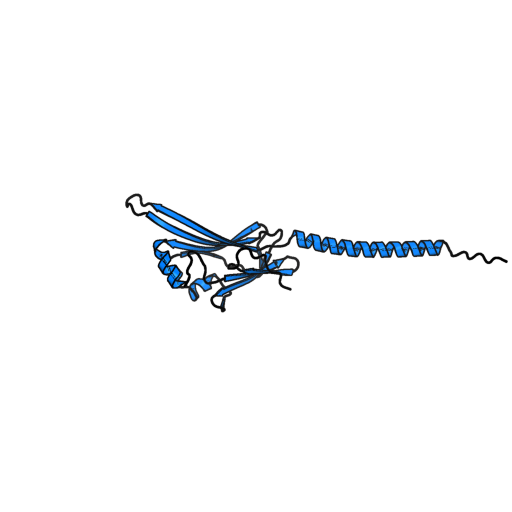C . VAL A 1 126 ? -0.526 -11.795 5.843 1.00 92.75 126 VAL A C 1
ATOM 1001 O O . VAL A 1 126 ? 0.372 -12.566 6.184 1.00 92.75 126 VAL A O 1
ATOM 1004 N N . GLY A 1 127 ? -1.214 -11.062 6.716 1.00 92.94 127 GLY A N 1
ATOM 1005 C CA . GLY A 1 127 ? -0.958 -10.991 8.154 1.00 92.94 127 GLY A CA 1
ATOM 1006 C C . GLY A 1 127 ? 0.097 -9.960 8.568 1.00 92.94 127 GLY A C 1
ATOM 1007 O O . GLY A 1 127 ? 0.262 -9.717 9.763 1.00 92.94 127 GLY A O 1
ATOM 1008 N N . GLU A 1 128 ? 0.794 -9.332 7.620 1.00 93.69 128 GLU A N 1
ATOM 1009 C CA . GLU A 1 128 ? 1.739 -8.257 7.913 1.00 93.69 128 GLU A CA 1
ATOM 1010 C C . GLU A 1 128 ? 0.996 -6.994 8.361 1.00 93.69 128 GLU A C 1
ATOM 1012 O O . GLU A 1 128 ? -0.028 -6.614 7.791 1.00 93.69 128 GLU A O 1
ATOM 1017 N N . ALA A 1 129 ? 1.503 -6.344 9.405 1.00 94.19 129 ALA A N 1
ATOM 1018 C CA . ALA A 1 129 ? 0.963 -5.081 9.878 1.00 94.19 129 ALA A CA 1
ATOM 1019 C C . ALA A 1 129 ? 1.750 -3.933 9.249 1.00 94.19 129 ALA A C 1
ATOM 1021 O O . ALA A 1 129 ? 2.951 -3.841 9.471 1.00 94.19 129 ALA A O 1
ATOM 1022 N N . VAL A 1 130 ? 1.065 -3.038 8.536 1.00 95.62 130 VAL A N 1
ATOM 1023 C CA . VAL A 1 130 ? 1.598 -1.744 8.098 1.00 95.62 130 VAL A CA 1
ATOM 1024 C C . VAL A 1 130 ? 1.402 -0.742 9.241 1.00 95.62 130 VAL A C 1
ATOM 1026 O O . VAL A 1 130 ? 0.259 -0.345 9.511 1.00 95.62 130 VAL A O 1
ATOM 1029 N N . PRO A 1 131 ? 2.464 -0.334 9.953 1.00 94.50 131 PRO A N 1
ATOM 1030 C CA . PRO A 1 131 ? 2.368 0.584 11.083 1.00 94.50 131 PRO A CA 1
ATOM 1031 C C . PRO A 1 131 ? 1.807 1.951 10.691 1.00 94.50 131 PRO A C 1
ATOM 1033 O O . PRO A 1 131 ? 1.838 2.357 9.530 1.00 94.50 131 PRO A O 1
ATOM 1036 N N . ALA A 1 132 ? 1.275 2.674 11.675 1.00 93.00 132 ALA A N 1
ATOM 1037 C CA . ALA A 1 132 ? 0.775 4.029 11.465 1.00 93.00 132 ALA A CA 1
ATOM 1038 C C . ALA A 1 132 ? 1.903 4.957 10.986 1.00 93.00 132 ALA A C 1
ATOM 1040 O O . ALA A 1 132 ? 3.014 4.916 11.512 1.00 93.00 132 ALA A O 1
ATOM 1041 N N . SER A 1 133 ? 1.601 5.826 10.020 1.00 90.94 133 SER A N 1
ATOM 1042 C CA . SER A 1 133 ? 2.546 6.739 9.353 1.00 90.94 133 SER A CA 1
ATOM 1043 C C . SER A 1 133 ? 3.651 6.069 8.529 1.00 90.94 133 SER A C 1
ATOM 1045 O O . SER A 1 133 ? 4.506 6.769 7.982 1.00 90.94 133 SER A O 1
ATOM 1047 N N . GLU A 1 134 ? 3.650 4.742 8.395 1.00 95.12 134 GLU A N 1
ATOM 1048 C CA . GLU A 1 134 ? 4.637 4.047 7.576 1.00 95.12 134 GLU A CA 1
ATOM 1049 C C . GLU A 1 134 ? 4.278 4.112 6.090 1.00 95.12 134 GLU A C 1
ATOM 1051 O O . GLU A 1 134 ? 3.108 4.055 5.705 1.00 95.12 134 GLU A O 1
ATOM 1056 N N . THR A 1 135 ? 5.308 4.249 5.252 1.00 95.06 135 THR A N 1
ATOM 1057 C CA . THR A 1 135 ? 5.200 4.202 3.792 1.00 95.06 135 THR A CA 1
ATOM 1058 C C . THR A 1 135 ? 5.977 3.005 3.278 1.00 95.06 135 THR A C 1
ATOM 1060 O O . THR A 1 135 ? 7.189 2.929 3.461 1.00 95.06 135 THR A O 1
ATOM 1063 N N . ILE A 1 136 ? 5.290 2.111 2.579 1.00 95.44 136 ILE A N 1
ATOM 1064 C CA . ILE A 1 136 ? 5.883 0.949 1.929 1.00 95.44 136 ILE A CA 1
ATOM 1065 C C . ILE A 1 136 ? 5.930 1.221 0.429 1.00 95.44 136 ILE A C 1
ATOM 1067 O O . ILE A 1 136 ? 4.913 1.519 -0.199 1.00 95.44 136 ILE A O 1
ATOM 1071 N N . GLY A 1 137 ? 7.118 1.130 -0.164 1.00 95.12 137 GLY A N 1
ATOM 1072 C CA . GLY A 1 137 ? 7.254 1.187 -1.616 1.00 95.12 137 GLY A CA 1
ATOM 1073 C C . GLY A 1 137 ? 6.966 -0.177 -2.232 1.00 95.12 137 GLY A C 1
ATOM 1074 O O . GLY A 1 137 ? 7.657 -1.148 -1.922 1.00 95.12 137 GLY A O 1
ATOM 1075 N N . LEU A 1 138 ? 5.963 -0.239 -3.104 1.00 95.06 138 LEU A N 1
ATOM 1076 C CA . LEU A 1 138 ? 5.533 -1.473 -3.759 1.00 95.06 138 LEU A CA 1
ATOM 1077 C C . LEU A 1 138 ? 6.430 -1.793 -4.942 1.00 95.06 138 LEU A C 1
ATOM 1079 O O . LEU A 1 138 ? 6.926 -2.906 -5.046 1.00 95.06 138 LEU A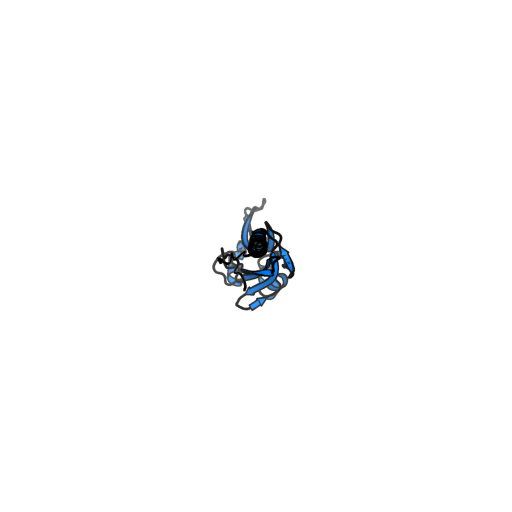 O 1
ATOM 1083 N N . PHE A 1 139 ? 6.695 -0.810 -5.799 1.00 95.62 139 PHE A N 1
ATOM 1084 C CA . PHE A 1 139 ? 7.728 -0.941 -6.815 1.00 95.62 139 PHE A CA 1
ATOM 1085 C C . PHE A 1 139 ? 8.265 0.413 -7.272 1.00 95.62 139 PHE A C 1
ATOM 1087 O O . PHE A 1 139 ? 7.600 1.443 -7.136 1.00 95.62 139 PHE A O 1
ATOM 1094 N N . THR A 1 140 ? 9.455 0.375 -7.866 1.00 96.38 140 THR A N 1
ATOM 1095 C CA . THR A 1 140 ? 10.052 1.478 -8.620 1.00 96.38 140 THR A CA 1
ATOM 1096 C C . THR A 1 140 ? 10.513 0.948 -9.966 1.00 96.38 140 THR A C 1
ATOM 1098 O O . THR A 1 140 ? 11.330 0.030 -10.022 1.00 96.38 140 THR A O 1
ATOM 1101 N N . TYR A 1 141 ? 9.986 1.532 -11.038 1.00 96.12 141 TYR A N 1
ATOM 1102 C CA . TYR A 1 1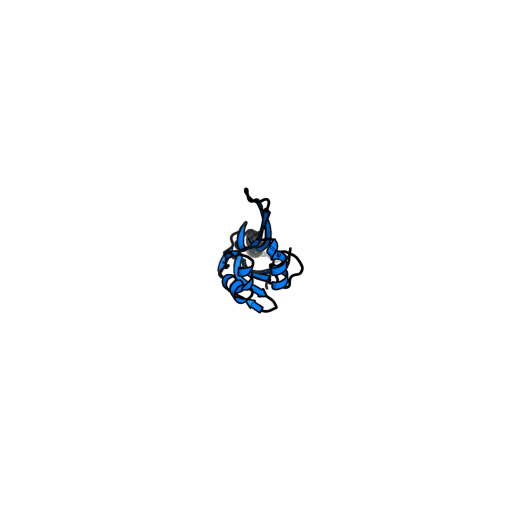41 ? 10.378 1.247 -12.409 1.00 96.12 141 TYR A CA 1
ATOM 1103 C C . TYR A 1 141 ? 11.185 2.415 -12.974 1.00 96.12 141 TYR A C 1
ATOM 1105 O O . TYR A 1 141 ? 10.731 3.562 -12.976 1.00 96.12 141 TYR A O 1
ATOM 1113 N N . GLU A 1 142 ? 12.390 2.123 -13.446 1.00 96.12 142 GLU A N 1
ATOM 1114 C CA . GLU A 1 142 ? 13.322 3.097 -13.996 1.00 96.12 142 GLU A CA 1
ATOM 1115 C C . GLU A 1 142 ? 13.537 2.848 -15.483 1.00 96.12 142 GLU A C 1
ATOM 1117 O O . GLU A 1 142 ? 13.881 1.740 -15.895 1.00 96.12 142 GLU A O 1
ATOM 1122 N N . TYR A 1 143 ? 13.401 3.888 -16.296 1.00 95.31 143 TYR A N 1
ATOM 1123 C CA . TYR A 1 143 ? 13.643 3.804 -17.733 1.00 95.31 143 TYR A CA 1
ATOM 1124 C C . TYR A 1 143 ? 14.192 5.123 -18.277 1.00 95.31 143 TYR A C 1
ATOM 1126 O O . TYR A 1 143 ? 14.130 6.171 -17.630 1.00 95.31 143 TYR A O 1
ATOM 1134 N N . ASN A 1 144 ? 14.786 5.084 -19.468 1.00 94.88 144 ASN A N 1
ATOM 1135 C CA . ASN A 1 144 ? 15.215 6.299 -20.154 1.00 94.88 144 ASN A CA 1
ATOM 1136 C C . ASN A 1 144 ? 14.022 6.917 -20.890 1.00 94.88 144 ASN A C 1
ATOM 1138 O O . ASN A 1 144 ? 13.270 6.199 -21.542 1.00 94.88 144 ASN A O 1
ATOM 1142 N N . GLN A 1 145 ? 13.859 8.239 -20.816 1.00 94.06 145 GLN A N 1
ATOM 1143 C CA . GLN A 1 145 ? 12.733 8.949 -21.426 1.00 94.06 145 GLN A CA 1
ATOM 1144 C C . GLN A 1 145 ? 12.572 8.652 -22.929 1.00 94.06 145 GLN A C 1
ATOM 1146 O O . GLN A 1 145 ? 11.457 8.660 -23.435 1.00 94.06 145 GLN A O 1
ATOM 1151 N N . ASN A 1 146 ? 13.651 8.328 -23.648 1.00 93.62 146 ASN A N 1
ATOM 1152 C CA . ASN A 1 146 ? 13.565 7.954 -25.063 1.00 93.62 146 ASN A CA 1
ATOM 1153 C C . ASN A 1 146 ? 12.786 6.649 -25.338 1.00 93.62 146 ASN A C 1
ATOM 1155 O O . ASN A 1 146 ? 12.405 6.421 -26.480 1.00 93.62 146 ASN A O 1
ATOM 1159 N N . ARG A 1 147 ? 12.541 5.812 -24.321 1.00 93.81 147 ARG A N 1
ATOM 1160 C CA . ARG A 1 147 ? 11.719 4.591 -24.403 1.00 93.81 147 ARG A CA 1
ATOM 1161 C C . ARG A 1 147 ? 10.247 4.824 -24.053 1.00 93.81 147 ARG A C 1
ATOM 1163 O O . ARG A 1 147 ? 9.475 3.873 -24.037 1.00 93.81 147 ARG A O 1
ATOM 1170 N N . GLU A 1 148 ? 9.853 6.056 -23.725 1.00 92.94 148 GLU A N 1
ATOM 1171 C CA . GLU A 1 148 ? 8.509 6.358 -23.217 1.00 92.94 148 GLU A CA 1
ATOM 1172 C C . GLU A 1 148 ? 7.406 5.960 -24.208 1.00 92.94 148 GLU A C 1
ATOM 1174 O O . GLU A 1 148 ? 6.436 5.326 -23.800 1.00 92.94 148 GLU A O 1
ATOM 1179 N N . ASP A 1 149 ? 7.583 6.238 -25.502 1.00 94.12 149 ASP A N 1
ATOM 1180 C CA . ASP A 1 149 ? 6.598 5.878 -26.529 1.00 94.12 149 ASP A CA 1
ATOM 1181 C C . ASP A 1 149 ? 6.468 4.354 -26.705 1.00 94.12 149 ASP A C 1
ATOM 1183 O O . ASP A 1 149 ? 5.352 3.838 -26.755 1.00 94.12 149 ASP A O 1
ATOM 1187 N N . GLU A 1 150 ? 7.591 3.622 -26.701 1.00 95.06 150 GLU A N 1
ATOM 1188 C CA . GLU A 1 150 ? 7.612 2.150 -26.780 1.00 95.06 150 GLU A CA 1
ATOM 1189 C C . GLU A 1 150 ? 6.880 1.512 -25.588 1.00 95.06 150 GLU A C 1
ATOM 1191 O O . GLU A 1 150 ? 6.104 0.567 -25.747 1.00 95.06 150 GLU A O 1
ATOM 1196 N N . ILE A 1 151 ? 7.089 2.058 -24.385 1.00 94.81 151 ILE A N 1
ATOM 1197 C CA . ILE A 1 151 ? 6.415 1.601 -23.166 1.00 94.81 151 ILE A CA 1
ATOM 1198 C C . ILE A 1 151 ? 4.913 1.878 -23.252 1.00 94.81 151 ILE A C 1
ATOM 1200 O O . ILE A 1 151 ? 4.115 1.000 -22.925 1.00 94.81 151 ILE A O 1
ATOM 1204 N N . LYS A 1 152 ? 4.508 3.074 -23.696 1.00 94.69 152 LYS A N 1
ATOM 1205 C CA . LYS A 1 152 ? 3.089 3.437 -23.810 1.00 94.69 152 LYS A CA 1
ATOM 1206 C C . LYS A 1 152 ? 2.348 2.554 -24.807 1.00 94.69 152 LYS A C 1
ATOM 1208 O O . LYS A 1 152 ? 1.249 2.094 -24.502 1.00 94.69 152 LYS A O 1
ATOM 1213 N N . GLU A 1 153 ? 2.961 2.287 -25.959 1.00 94.88 153 GLU A N 1
ATOM 1214 C CA . GLU A 1 153 ? 2.420 1.375 -26.967 1.00 94.88 153 GLU A CA 1
ATOM 1215 C C . GLU A 1 153 ? 2.277 -0.042 -26.401 1.00 94.88 153 GLU A C 1
ATOM 1217 O O . GLU A 1 153 ? 1.207 -0.643 -26.497 1.00 94.88 153 GLU A O 1
ATOM 1222 N N . TYR A 1 154 ? 3.318 -0.555 -25.737 1.00 94.62 154 TYR A N 1
ATOM 1223 C CA . TYR A 1 154 ? 3.298 -1.894 -25.150 1.00 94.62 154 TYR A CA 1
ATOM 1224 C C . TYR A 1 154 ? 2.230 -2.058 -24.059 1.00 94.62 154 TYR A C 1
ATOM 1226 O O . TYR A 1 154 ? 1.525 -3.069 -24.020 1.00 94.62 154 TYR A O 1
ATOM 1234 N N . LEU A 1 155 ? 2.099 -1.066 -23.176 1.00 93.06 155 LEU A N 1
ATOM 1235 C CA . LEU A 1 155 ? 1.112 -1.064 -22.095 1.00 93.06 155 LEU A CA 1
ATOM 1236 C C . LEU A 1 155 ? -0.300 -0.697 -22.575 1.00 93.06 155 LEU A C 1
ATOM 1238 O O . LEU A 1 155 ? -1.251 -0.850 -21.809 1.00 93.06 155 LEU A O 1
ATOM 1242 N N . ASN A 1 156 ? -0.448 -0.249 -23.827 1.00 93.00 156 ASN A N 1
ATOM 1243 C CA . ASN A 1 156 ? -1.693 0.265 -24.393 1.00 93.00 156 ASN A CA 1
ATOM 1244 C C . ASN A 1 156 ? -2.310 1.386 -23.528 1.00 93.00 156 ASN A C 1
ATOM 1246 O O . ASN A 1 156 ? -3.507 1.376 -23.233 1.00 93.00 156 ASN A O 1
ATOM 1250 N N . ILE A 1 157 ? -1.475 2.340 -23.098 1.00 91.75 157 ILE A N 1
ATOM 1251 C CA . ILE A 1 157 ? -1.874 3.504 -22.287 1.00 91.75 157 ILE A CA 1
ATOM 1252 C C . ILE A 1 157 ? -1.753 4.800 -23.092 1.00 91.75 157 ILE A C 1
ATOM 1254 O O . ILE A 1 157 ? -0.863 4.962 -23.929 1.00 91.75 157 ILE A O 1
ATOM 1258 N N . THR A 1 158 ? -2.654 5.747 -22.827 1.00 88.44 158 THR A N 1
ATOM 1259 C CA . THR A 1 158 ? -2.684 7.028 -23.553 1.00 88.44 158 THR A CA 1
ATOM 1260 C C . THR A 1 158 ? -1.879 8.100 -22.828 1.00 88.44 158 THR A C 1
ATOM 1262 O O . THR A 1 158 ? -1.128 8.852 -23.460 1.00 88.44 158 THR A O 1
ATOM 1265 N N . GLU A 1 159 ? -1.979 8.148 -21.501 1.00 87.88 159 GLU A N 1
ATOM 1266 C CA . GLU A 1 159 ? -1.250 9.104 -20.677 1.00 87.88 159 GLU A CA 1
ATOM 1267 C C . GLU A 1 159 ? 0.073 8.516 -20.183 1.00 87.88 159 GLU A C 1
ATOM 1269 O O . GLU A 1 159 ? 0.217 7.317 -19.941 1.00 87.88 159 GLU A O 1
ATOM 1274 N N . SER A 1 160 ? 1.084 9.376 -20.081 1.00 86.25 160 SER A N 1
ATOM 1275 C CA . SER A 1 160 ? 2.373 8.979 -19.530 1.00 86.25 160 SER A CA 1
ATOM 1276 C C . SER A 1 160 ? 2.245 8.645 -18.047 1.00 86.25 160 SER A C 1
ATOM 1278 O O . SER A 1 160 ? 1.522 9.309 -17.307 1.00 86.25 160 SER A O 1
ATOM 1280 N N . TYR A 1 161 ? 3.031 7.666 -17.596 1.00 86.69 161 TYR A N 1
ATOM 1281 C CA . TYR A 1 161 ? 3.129 7.282 -16.183 1.00 86.69 161 TYR A CA 1
ATOM 1282 C C . TYR A 1 161 ? 1.834 6.700 -15.589 1.00 86.69 161 TYR A C 1
ATOM 1284 O O . TYR A 1 161 ? 1.658 6.698 -14.367 1.00 86.69 161 TYR A O 1
ATOM 1292 N N . GLU A 1 162 ? 0.908 6.227 -16.419 1.00 86.25 162 GLU A N 1
ATOM 1293 C CA . GLU A 1 162 ? -0.222 5.409 -15.976 1.00 86.25 162 GLU A CA 1
ATOM 1294 C C . GLU A 1 162 ? 0.143 3.927 -15.920 1.00 86.25 162 GLU A C 1
ATOM 1296 O O . GLU A 1 162 ? 1.024 3.453 -16.638 1.00 86.25 162 GLU A O 1
ATOM 1301 N N . PHE A 1 163 ? -0.555 3.191 -15.057 1.00 86.88 163 PHE A N 1
ATOM 1302 C CA . PHE A 1 163 ? -0.460 1.739 -14.993 1.00 86.88 163 PHE A CA 1
ATOM 1303 C C . PHE A 1 163 ? -1.751 1.132 -15.556 1.00 86.88 163 PHE A C 1
ATOM 1305 O O . PHE A 1 163 ? -2.834 1.512 -15.109 1.00 86.88 163 PHE A O 1
ATOM 1312 N N . PRO A 1 164 ? -1.673 0.174 -16.499 1.00 90.56 164 PRO A N 1
ATOM 1313 C CA . PRO A 1 164 ? -2.860 -0.487 -17.055 1.00 90.56 164 PRO A CA 1
ATOM 1314 C C . PRO A 1 164 ? -3.522 -1.484 -16.083 1.00 90.56 164 PRO A C 1
ATOM 1316 O O . PRO A 1 164 ? -4.571 -2.048 -16.391 1.00 90.56 164 PRO A O 1
ATOM 1319 N N . PHE A 1 165 ? -2.924 -1.687 -14.908 1.00 92.94 165 PHE A N 1
ATOM 1320 C CA . PHE A 1 165 ? -3.384 -2.573 -13.844 1.00 92.94 165 PHE A CA 1
ATOM 1321 C C . PHE A 1 165 ? -3.662 -1.783 -12.562 1.00 92.94 165 PHE A C 1
ATOM 1323 O O . PHE A 1 165 ? -3.154 -0.677 -12.378 1.00 92.94 165 PHE A O 1
ATOM 1330 N N . ALA A 1 166 ? -4.446 -2.366 -11.659 1.00 92.75 166 ALA A N 1
ATOM 1331 C CA . ALA A 1 166 ? -4.722 -1.829 -10.331 1.00 92.75 166 ALA A CA 1
ATOM 1332 C C . ALA A 1 166 ? -4.169 -2.755 -9.245 1.00 92.75 166 ALA A C 1
ATOM 1334 O O . ALA A 1 166 ? -4.304 -3.969 -9.347 1.00 92.75 166 ALA A O 1
ATOM 1335 N N . ILE A 1 167 ? -3.622 -2.196 -8.171 1.00 93.31 167 ILE A N 1
ATOM 1336 C CA . ILE A 1 167 ? -3.307 -2.936 -6.947 1.00 93.31 167 ILE A CA 1
ATOM 1337 C C . ILE A 1 167 ? -4.465 -2.761 -5.966 1.00 93.31 167 ILE A C 1
ATOM 1339 O O . ILE A 1 167 ? -4.888 -1.640 -5.674 1.00 93.31 167 ILE A O 1
ATOM 1343 N N . LEU A 1 168 ? -4.975 -3.882 -5.471 1.00 93.38 168 LEU A N 1
ATOM 1344 C CA . LEU A 1 168 ? -6.051 -3.998 -4.500 1.00 93.38 168 LEU A CA 1
ATOM 1345 C C . LEU A 1 168 ? -5.478 -4.533 -3.194 1.00 93.38 168 LEU A C 1
ATOM 1347 O O . LEU A 1 168 ? -5.035 -5.679 -3.136 1.00 93.38 168 LEU A O 1
ATOM 1351 N N . ILE A 1 169 ? -5.532 -3.719 -2.145 1.00 93.75 169 ILE A N 1
ATOM 1352 C CA . ILE A 1 169 ? -5.146 -4.146 -0.801 1.00 93.75 169 ILE A CA 1
ATOM 1353 C C . ILE A 1 169 ? -6.405 -4.200 0.052 1.00 93.75 169 ILE A C 1
ATOM 1355 O O . ILE A 1 169 ? -7.061 -3.178 0.273 1.00 93.75 169 ILE A O 1
ATOM 1359 N N . GLU A 1 170 ? -6.726 -5.391 0.543 1.00 94.62 170 GLU A N 1
ATOM 1360 C CA . GLU A 1 170 ? -7.697 -5.571 1.616 1.00 94.62 170 GLU A CA 1
ATOM 1361 C C . GLU A 1 170 ? -6.936 -5.634 2.934 1.00 94.62 170 GLU A C 1
ATOM 1363 O O . GLU A 1 170 ? -5.940 -6.349 3.066 1.00 94.62 170 GLU A O 1
ATOM 1368 N N . TYR A 1 171 ? -7.395 -4.882 3.923 1.00 94.94 171 TYR A N 1
ATOM 1369 C CA . TYR A 1 171 ? -6.733 -4.798 5.214 1.00 94.94 171 TYR A CA 1
ATOM 1370 C C . TYR A 1 171 ? -7.745 -4.652 6.342 1.00 94.94 171 TYR A C 1
ATOM 1372 O O . TYR A 1 171 ? -8.889 -4.254 6.120 1.00 94.94 171 TYR A O 1
ATOM 1380 N N . SER A 1 172 ? -7.321 -4.960 7.565 1.00 94.00 172 SER A N 1
ATOM 1381 C CA . SER A 1 172 ? -8.149 -4.822 8.756 1.00 94.00 172 SER A CA 1
ATOM 1382 C C . SER A 1 172 ? -7.492 -4.009 9.864 1.00 94.00 172 SER A C 1
ATOM 1384 O O . SER A 1 172 ? -6.276 -3.820 9.892 1.00 94.00 172 SER A O 1
ATOM 1386 N N . SER A 1 173 ? -8.303 -3.530 10.806 1.00 92.12 173 SER A N 1
ATOM 1387 C CA . SER A 1 173 ? -7.814 -3.006 12.083 1.00 92.12 173 SER A CA 1
ATOM 1388 C C . SER A 1 173 ? -7.523 -4.153 13.053 1.00 92.12 173 SER A C 1
ATOM 1390 O O . SER A 1 173 ? -7.886 -5.306 12.815 1.00 92.12 173 SER A O 1
ATOM 1392 N N . MET A 1 174 ? -6.933 -3.818 14.203 1.00 87.00 174 MET A N 1
ATOM 1393 C CA . MET A 1 174 ? -6.818 -4.729 15.354 1.00 87.00 174 MET A CA 1
ATOM 1394 C C . MET A 1 174 ? -8.184 -5.179 15.903 1.00 87.00 174 MET A C 1
ATOM 1396 O O . MET A 1 174 ? -8.251 -6.127 16.678 1.00 87.00 174 MET A O 1
ATOM 1400 N N . TYR A 1 175 ? -9.265 -4.490 15.524 1.00 85.50 175 TYR A N 1
ATOM 1401 C CA . TYR A 1 175 ? -10.642 -4.798 15.909 1.00 85.50 175 TYR A CA 1
ATOM 1402 C C . TYR A 1 175 ? -11.429 -5.484 14.781 1.00 85.50 175 TYR A C 1
ATOM 1404 O O . TYR A 1 175 ? -12.656 -5.430 14.788 1.00 85.50 175 TYR A O 1
ATOM 1412 N N . GLU A 1 176 ? -10.727 -6.083 13.812 1.00 85.38 176 GLU A N 1
ATOM 1413 C CA . GLU A 1 176 ? -11.280 -6.916 12.729 1.00 85.38 176 GLU A CA 1
ATOM 1414 C C . GLU A 1 176 ? -12.201 -6.197 11.728 1.00 85.38 176 GLU A C 1
ATOM 1416 O O . GLU A 1 176 ? -12.761 -6.827 10.834 1.00 85.38 176 GLU A O 1
ATOM 1421 N N . GLU A 1 177 ? -12.313 -4.871 11.807 1.00 88.75 177 GLU A N 1
ATOM 1422 C CA . GLU A 1 177 ? -12.970 -4.065 10.774 1.00 88.75 177 GLU A CA 1
ATOM 1423 C C . GLU A 1 177 ? -12.142 -4.098 9.498 1.00 88.75 177 GLU A C 1
ATOM 1425 O O . GLU A 1 177 ? -10.921 -3.964 9.577 1.00 88.75 177 GLU A O 1
ATOM 1430 N N . LYS A 1 178 ? -12.788 -4.256 8.342 1.00 92.19 178 LYS A N 1
ATOM 1431 C CA . LYS A 1 178 ? -12.113 -4.465 7.060 1.00 92.19 178 LYS A CA 1
ATOM 1432 C C . LYS A 1 178 ? -12.332 -3.297 6.113 1.00 92.19 178 LYS A C 1
ATOM 1434 O O . LYS A 1 178 ? -13.415 -2.717 6.057 1.00 92.19 178 LYS A O 1
ATOM 1439 N N . TRP A 1 179 ? -11.308 -2.992 5.329 1.00 92.62 179 TRP A N 1
ATOM 1440 C CA . TRP A 1 179 ? -11.368 -2.010 4.258 1.00 92.62 179 TRP A CA 1
ATOM 1441 C C . TRP A 1 179 ? -10.643 -2.516 3.019 1.00 92.62 179 TRP A C 1
ATOM 1443 O O . TRP A 1 179 ? -9.739 -3.347 3.106 1.00 92.62 179 TRP A O 1
ATOM 1453 N N . VAL A 1 180 ? -11.021 -1.963 1.871 1.00 92.69 180 VAL A N 1
ATOM 1454 C CA . VAL A 1 180 ? -10.326 -2.160 0.600 1.00 92.69 180 VAL A CA 1
ATOM 1455 C C . VAL A 1 180 ? -9.889 -0.818 0.023 1.00 92.69 180 VAL A C 1
ATOM 1457 O O . VAL A 1 180 ? -10.625 0.174 0.083 1.00 92.69 180 VAL A O 1
ATOM 1460 N N . VAL A 1 181 ? -8.683 -0.795 -0.538 1.00 91.94 181 VAL A N 1
ATOM 1461 C CA . VAL A 1 181 ? -8.133 0.342 -1.279 1.00 91.94 181 VAL A CA 1
ATOM 1462 C C . VAL A 1 181 ? -7.645 -0.115 -2.655 1.00 91.94 181 VAL A C 1
ATOM 1464 O O . VAL A 1 181 ? -7.137 -1.227 -2.803 1.00 91.94 181 VAL A O 1
ATOM 1467 N N . ASN A 1 182 ? -7.817 0.742 -3.664 1.00 91.12 182 ASN A N 1
ATOM 1468 C CA . ASN A 1 182 ? -7.461 0.488 -5.060 1.00 91.12 182 ASN A CA 1
ATOM 1469 C C . ASN A 1 182 ? -6.523 1.591 -5.576 1.00 91.12 182 ASN A C 1
ATOM 1471 O O . ASN A 1 182 ? -6.827 2.771 -5.418 1.00 91.12 182 ASN A O 1
ATOM 1475 N N . SER A 1 183 ? -5.410 1.219 -6.212 1.00 89.81 183 SER A N 1
ATOM 1476 C CA . SER A 1 183 ? -4.416 2.177 -6.717 1.00 89.81 183 SER A CA 1
ATOM 1477 C C . SER A 1 183 ? -4.897 3.074 -7.859 1.00 89.81 183 SER A C 1
ATOM 1479 O O . SER A 1 183 ? -4.329 4.144 -8.046 1.00 89.81 183 SER A O 1
ATOM 1481 N N . ASN A 1 184 ? -5.913 2.662 -8.624 1.00 84.00 184 ASN A N 1
ATOM 1482 C CA . ASN A 1 184 ? -6.399 3.402 -9.796 1.00 84.00 184 ASN A CA 1
ATOM 1483 C C . ASN A 1 184 ? -7.533 4.377 -9.468 1.00 84.00 184 ASN A C 1
ATOM 1485 O O . ASN A 1 184 ? -8.023 5.063 -10.362 1.00 84.00 184 ASN A O 1
ATOM 1489 N N . ILE A 1 185 ? -7.968 4.443 -8.208 1.00 73.50 185 ILE A N 1
ATOM 1490 C CA . ILE A 1 185 ? -9.018 5.367 -7.781 1.00 73.50 185 ILE A CA 1
ATOM 1491 C C . ILE A 1 185 ? -8.383 6.443 -6.901 1.00 73.50 185 ILE A C 1
ATOM 1493 O O . ILE A 1 185 ? -8.209 6.269 -5.694 1.00 73.50 185 ILE A O 1
ATOM 1497 N N . GLU A 1 186 ? -8.003 7.562 -7.522 1.00 58.16 186 GLU A N 1
ATOM 1498 C CA . GLU A 1 186 ? -7.435 8.705 -6.806 1.00 58.16 186 GLU A CA 1
ATOM 1499 C C . GLU A 1 186 ? -8.439 9.296 -5.810 1.00 58.16 186 GLU A C 1
ATOM 1501 O O . GLU A 1 186 ? -9.607 9.530 -6.123 1.00 58.16 186 GLU A O 1
ATOM 1506 N N . GLY A 1 187 ? -7.970 9.560 -4.588 1.00 53.91 187 GLY A N 1
ATOM 1507 C CA . GLY A 1 187 ? -8.760 10.233 -3.558 1.00 53.91 187 GLY A CA 1
ATOM 1508 C C . GLY A 1 187 ? -9.895 9.403 -2.950 1.00 53.91 187 GLY A C 1
ATOM 1509 O O . GLY A 1 187 ? -10.625 9.932 -2.108 1.00 53.91 187 GLY A O 1
ATOM 1510 N N . GLU A 1 188 ? -10.054 8.123 -3.310 1.00 56.59 188 GLU A N 1
ATOM 1511 C CA . GLU A 1 188 ? -11.087 7.294 -2.691 1.00 56.59 188 GLU A CA 1
ATOM 1512 C C . GLU A 1 188 ? -10.753 7.039 -1.218 1.00 56.59 188 GLU A C 1
ATOM 1514 O O . GLU A 1 188 ? -9.678 6.560 -0.852 1.00 56.59 188 GLU A O 1
ATOM 1519 N N . HIS A 1 189 ? -11.701 7.370 -0.344 1.00 61.78 189 HIS A N 1
ATOM 1520 C CA . HIS A 1 189 ? -11.651 6.891 1.026 1.00 61.78 189 HIS A CA 1
ATOM 1521 C C . HIS A 1 189 ? -11.764 5.358 1.007 1.00 61.78 189 HIS A C 1
ATOM 1523 O O . HIS A 1 189 ? -12.611 4.842 0.273 1.00 61.78 189 HIS A O 1
ATOM 1529 N N . PRO A 1 190 ? -10.969 4.629 1.814 1.00 74.81 190 PRO A N 1
ATOM 1530 C CA . PRO A 1 190 ? -11.053 3.176 1.868 1.00 74.81 190 PRO A CA 1
ATOM 1531 C C . PRO A 1 190 ? -12.491 2.729 2.118 1.00 74.81 190 PRO A C 1
ATOM 1533 O O . PRO A 1 190 ? -13.134 3.184 3.074 1.00 74.81 190 PRO A O 1
ATOM 1536 N N . LYS A 1 191 ? -13.002 1.851 1.253 1.00 78.25 191 LYS A N 1
ATOM 1537 C CA . LYS A 1 191 ? -14.368 1.336 1.370 1.00 78.25 191 LYS A CA 1
ATOM 1538 C C . LYS A 1 191 ? -14.393 0.317 2.489 1.00 78.25 191 LYS A C 1
ATOM 1540 O O . LYS A 1 191 ? -13.620 -0.636 2.459 1.00 78.25 191 LYS A O 1
ATOM 1545 N N . GLN A 1 192 ? -15.245 0.547 3.482 1.00 80.81 192 GLN A N 1
ATOM 1546 C CA . GLN A 1 192 ? -15.460 -0.425 4.544 1.00 80.81 192 GLN A CA 1
ATOM 1547 C C . GLN A 1 192 ? -16.185 -1.635 3.960 1.00 80.81 192 GLN A C 1
ATOM 1549 O O . GLN A 1 192 ? -17.142 -1.472 3.205 1.00 80.81 192 GLN A O 1
ATOM 1554 N N . LEU A 1 193 ? -15.676 -2.821 4.268 1.00 76.62 193 LEU A N 1
ATOM 1555 C CA . LEU A 1 193 ? -16.320 -4.084 3.944 1.00 76.62 193 LEU A CA 1
ATOM 1556 C C . LEU A 1 193 ? -17.189 -4.482 5.144 1.00 76.62 193 LEU A C 1
ATOM 1558 O O . LEU A 1 193 ? -16.745 -4.332 6.287 1.00 76.62 193 LEU A O 1
ATOM 1562 N N . ASP A 1 194 ? -18.410 -4.935 4.859 1.00 66.31 194 ASP A N 1
ATOM 1563 C CA . ASP A 1 194 ? -19.359 -5.449 5.857 1.00 66.31 194 ASP A CA 1
ATOM 1564 C C . ASP A 1 194 ? -18.912 -6.801 6.444 1.00 66.31 194 ASP A C 1
ATOM 1566 O O . ASP A 1 194 ? -18.324 -7.625 5.698 1.00 66.31 194 ASP A O 1
#

Foldseek 3Di:
DDDPPCPPVVVVVVVVVVVVVVVVVVVVVVVVVVVVVVVCQQADWFKDKDWDWDWDWDADPVDRDIWIKIKIWIKIWTQGNHWWQWQAKWKAAPNDIDRDPVCCCCPVPVCLVVFWDWPDADHDDHRDIRGHGDMGIHIMTMGIPVCQVVVCVSQVHDDGSDHNMKIWTWTAGPVRWIWIDINVDPPDTTHTDD

Radius of gyration: 29.51 Å; Cα contacts (8 Å, |Δi|>4): 340; chains: 1; bounding box: 93×30×90 Å

Sequence (194 aa):
MKKKTSFNADRLIGLSAILISLLTLFIFLYQTNLLKEQSRLSVRPRLTFSKTINKTVTMSATDSVSSVRINLSLTVRNDGLGPAIVQSNNILDKGQRYDNIITFFDEVYPKLKEYGVFSQVTELKVGEAVPASETIGLFTYEYNQNREDEIKEYLNITESYEFPFAILIEYSSMYEEKWVVNSNIEGEHPKQLD